Protein AF-0000000074205445 (afdb_homodimer)

Secondary structure (DSSP, 8-state):
---TTSHHHHHHHHHHHHHHHHHHHHHHHHHHHHHHHHHHHHT----SHHHHHHHHHIIIIIHHHHHHHHHHHHHHHHHHHHHHHHHHHHHHH-/---TTSSHHHHHHHHHHHHHHHHHHHHHHHHHHHHHHHHHHHT----SHHHHHHHHHIIIIIHHHHHHHHHHHHHHHHHHHHHHHHHHHHHHH-

Foldseek 3Di:
DPPPPQCVLLVVLVVLLVLLVVLLVVLVVLLVVLVVVVVVLVVDDDDDDVNVVVVCCSVPPVSVVSNVSSVVSNVVSVVSNVVSVVSVVVSVVD/DPPPPQCVLLVVLVVLLVLLVVLLVVLVVLLVVLVVVVVVLVVDDDDDDVNVVVVCCSVPPVSVVSNVSSVVSNVVSVVSNVVSVVSVVVSVVD

InterPro domains:
  IPR036689 ESAT-6-like superfamily [SSF140453] (8-85)

pLDDT: mean 88.55, std 18.93, range [30.11, 98.94]

Solvent-accessible surface area (backbone atoms only — not comparable to full-atom values): 9703 Å² total; per-residue (Å²): 134,75,84,75,72,70,70,58,61,53,56,30,31,54,37,26,38,49,41,12,50,48,30,38,52,42,17,50,50,41,46,47,44,46,52,52,51,55,52,44,54,74,73,32,72,62,74,59,72,67,38,52,51,47,50,48,46,37,74,73,41,52,48,56,51,42,46,51,51,20,51,50,30,36,51,48,13,52,52,35,36,53,52,26,54,53,51,54,53,59,57,68,69,103,129,79,81,77,73,70,68,60,60,54,56,31,31,54,36,27,36,50,42,13,51,48,29,38,54,43,17,51,51,42,47,47,44,43,52,53,51,54,53,44,53,73,73,30,72,64,74,58,71,68,39,53,51,47,51,47,46,36,74,71,41,51,48,55,51,41,47,51,51,21,51,50,30,35,52,48,14,51,51,36,36,52,52,26,54,54,51,53,54,59,56,68,69,104

Radius of gyration: 22.81 Å; Cα contacts (8 Å, |Δi|>4): 167; chains: 2; bounding box: 30×91×47 Å

Nearest PDB structures (foldseek):
  6jx6-assembly1_A  TM=5.520E-01  e=6.122E+00  Homo sapiens
  6jx6-assembly1_A  TM=5.522E-01  e=6.122E+00  Homo sapiens

Structure (mmCIF, N/CA/C/O backbone):
data_AF-0000000074205445-model_v1
#
loop_
_entity.id
_entity.type
_entity.pdbx_description
1 polymer 'Uncharacterized protein YukE'
#
loop_
_atom_site.group_PDB
_atom_site.id
_atom_site.type_symbol
_atom_site.label_atom_id
_atom_site.label_alt_id
_atom_site.label_comp_id
_atom_site.label_asym_id
_atom_site.label_entity_id
_atom_site.label_seq_id
_atom_site.pdbx_PDB_ins_code
_atom_site.Cartn_x
_atom_site.Cartn_y
_atom_site.Cartn_z
_atom_site.occupancy
_atom_site.B_iso_or_equiv
_atom_site.auth_seq_id
_atom_site.auth_comp_id
_atom_site.auth_asym_id
_atom_site.auth_atom_id
_atom_site.pdbx_PDB_model_num
ATOM 1 N N . MET A 1 1 ? -17.328 43.75 9.484 1 30.11 1 MET A N 1
ATOM 2 C CA . MET A 1 1 ? -16.156 43.094 8.922 1 30.11 1 MET A CA 1
ATOM 3 C C . MET A 1 1 ? -15.539 42.125 9.945 1 30.11 1 MET A C 1
ATOM 5 O O . MET A 1 1 ? -14.859 42.562 10.875 1 30.11 1 MET A O 1
ATOM 9 N N . VAL A 1 2 ? -16.328 41.25 10.57 1 37.84 2 VAL A N 1
ATOM 10 C CA . VAL A 1 2 ? -16.219 40.344 11.703 1 37.84 2 VAL A CA 1
ATOM 11 C C . VAL A 1 2 ? -14.844 39.688 11.711 1 37.84 2 VAL A C 1
ATOM 13 O O . VAL A 1 2 ? -14.305 39.344 10.656 1 37.84 2 VAL A O 1
ATOM 16 N N . ALA A 1 3 ? -13.914 40 12.609 1 42.62 3 ALA A N 1
ATOM 17 C CA . ALA A 1 3 ? -12.5 39.656 12.766 1 42.62 3 ALA A CA 1
ATOM 18 C C . ALA A 1 3 ? -12.234 38.219 12.383 1 42.62 3 ALA A C 1
ATOM 20 O O . ALA A 1 3 ? -12.664 37.281 13.078 1 42.62 3 ALA A O 1
ATOM 21 N N . GLU A 1 4 ? -12.555 37.562 11.289 1 39.38 4 GLU A N 1
ATOM 22 C CA . GLU A 1 4 ? -12.602 36.281 10.609 1 39.38 4 GLU A CA 1
ATOM 23 C C . GLU A 1 4 ? -11.359 35.438 10.922 1 39.38 4 GLU A C 1
ATOM 25 O O . GLU A 1 4 ? -11.016 34.531 10.172 1 39.38 4 GLU A O 1
ATOM 30 N N . GLY A 1 5 ? -10.32 35.719 11.516 1 41.09 5 GLY A N 1
ATOM 31 C CA . GLY A 1 5 ? -9.008 35.375 12.055 1 41.09 5 GLY A CA 1
ATOM 32 C C . GLY A 1 5 ? -9.031 34.188 12.977 1 41.09 5 GLY A C 1
ATOM 33 O O . GLY A 1 5 ? -7.996 33.562 13.219 1 41.09 5 GLY A O 1
ATOM 34 N N . GLY A 1 6 ? -9.859 34.156 14.078 1 41.78 6 GLY A N 1
ATOM 35 C CA . GLY A 1 6 ? -10.031 33.188 15.148 1 41.78 6 GLY A CA 1
ATOM 36 C C . GLY A 1 6 ? -10.211 31.781 14.648 1 41.78 6 GLY A C 1
ATOM 37 O O . GLY A 1 6 ? -9.562 30.844 15.133 1 41.78 6 GLY A O 1
ATOM 38 N N . ASN A 1 7 ? -11.523 31.375 14.156 1 45.69 7 ASN A N 1
ATOM 39 C CA . ASN A 1 7 ? -12.18 30.125 13.758 1 45.69 7 ASN A CA 1
ATOM 40 C C . ASN A 1 7 ? -11.367 29.391 12.695 1 45.69 7 ASN A C 1
ATOM 42 O O . ASN A 1 7 ? -11.727 28.281 12.305 1 45.69 7 ASN A O 1
ATOM 46 N N . VAL A 1 8 ? -10.773 30.016 11.727 1 49.97 8 VAL A N 1
ATOM 47 C CA . VAL A 1 8 ? -10.062 29.5 10.562 1 49.97 8 VAL A CA 1
ATOM 48 C C . VAL A 1 8 ? -8.906 28.609 11.008 1 49.97 8 VAL A C 1
ATOM 50 O O . VAL A 1 8 ? -8.594 27.609 10.352 1 49.97 8 VAL A O 1
ATOM 53 N N . PHE A 1 9 ? -8.172 29.078 12.047 1 52 9 PHE A N 1
ATOM 54 C CA . PHE A 1 9 ? -7.023 28.312 12.523 1 52 9 PHE A CA 1
ATOM 55 C C . PHE A 1 9 ? -7.469 26.984 13.117 1 52 9 PHE A C 1
ATOM 57 O O . PHE A 1 9 ? -6.77 25.969 12.977 1 52 9 PHE A O 1
ATOM 64 N N . GLY A 1 10 ? -8.789 27.078 13.805 1 58.22 10 GLY A N 1
ATOM 65 C CA . GLY A 1 10 ? -9.297 25.875 14.414 1 58.22 10 GLY A CA 1
ATOM 66 C C . GLY A 1 10 ? -9.68 24.812 13.398 1 58.22 10 GLY A C 1
ATOM 67 O O . GLY A 1 10 ? -9.547 23.609 13.664 1 58.22 10 GLY A O 1
ATOM 68 N N . LEU A 1 11 ? -10.266 25.297 12.289 1 62.09 11 LEU A N 1
ATOM 69 C CA . LEU A 1 11 ? -10.734 24.344 11.281 1 62.09 11 LEU A CA 1
ATOM 70 C C . LEU A 1 11 ? -9.562 23.609 10.641 1 62.09 11 LEU A C 1
ATOM 72 O O . LEU A 1 11 ? -9.656 22.406 10.359 1 62.09 11 LEU A O 1
ATOM 76 N N . ASP A 1 12 ? -8.312 24.266 10.758 1 86.44 12 ASP A N 1
ATOM 77 C CA . ASP A 1 12 ? -7.16 23.609 10.156 1 86.44 12 ASP A CA 1
ATOM 78 C C . ASP A 1 12 ? -6.578 22.547 11.102 1 86.44 12 ASP A C 1
ATOM 80 O O . ASP A 1 12 ? -6.172 21.469 10.664 1 86.44 12 ASP A O 1
ATOM 84 N N . VAL A 1 13 ? -6.996 22.812 12.398 1 92.56 13 VAL A N 1
ATOM 85 C CA . VAL A 1 13 ? -6.453 21.859 13.359 1 92.56 13 VAL A CA 1
ATOM 86 C C . VAL A 1 13 ? -7.195 20.531 13.258 1 92.56 13 VAL A C 1
ATOM 88 O O . VAL A 1 13 ? -6.578 19.453 13.258 1 92.56 13 VAL A O 1
ATOM 91 N N . GLU A 1 14 ? -8.453 20.594 13.117 1 93.12 14 GLU A N 1
ATOM 92 C CA . GLU A 1 14 ? -9.25 19.375 13 1 93.12 14 GLU A CA 1
ATOM 93 C C . GLU A 1 14 ? -8.953 18.641 11.695 1 93.12 14 GLU A C 1
ATOM 95 O O . GLU A 1 14 ? -8.93 17.406 11.664 1 93.12 14 GLU A O 1
ATOM 100 N N . ALA A 1 15 ? -8.766 19.359 10.664 1 95.94 15 ALA A N 1
ATOM 101 C CA . ALA A 1 15 ? -8.43 18.734 9.383 1 95.94 15 ALA A CA 1
ATOM 102 C C . ALA A 1 15 ? -7.074 18.047 9.445 1 95.94 15 ALA A C 1
ATOM 104 O O . ALA A 1 15 ? -6.891 16.984 8.852 1 95.94 15 ALA A O 1
ATOM 105 N N . VAL A 1 16 ? -6.117 18.656 10.148 1 97.56 16 VAL A N 1
ATOM 106 C CA . VAL A 1 16 ? -4.793 18.062 10.312 1 97.56 16 VAL A CA 1
ATOM 107 C C . VAL A 1 16 ? -4.902 16.781 11.141 1 97.56 16 VAL A C 1
ATOM 109 O O . VAL A 1 16 ? -4.254 15.781 10.836 1 97.56 16 VAL A O 1
ATOM 112 N N . ARG A 1 17 ? -5.742 16.781 12.148 1 97.5 17 ARG A N 1
ATOM 113 C CA . ARG A 1 17 ? -5.953 15.57 12.938 1 97.5 17 ARG A CA 1
ATOM 114 C C . ARG A 1 17 ? -6.582 14.461 12.094 1 97.5 17 ARG A C 1
ATOM 116 O O . ARG A 1 17 ? -6.219 13.297 12.234 1 97.5 17 ARG A O 1
ATOM 123 N N . SER A 1 18 ? -7.488 14.898 11.258 1 97.81 18 SER A N 1
ATOM 124 C CA . SER A 1 18 ? -8.109 13.922 10.367 1 97.81 18 SER A CA 1
ATOM 125 C C . SER A 1 18 ? -7.086 13.328 9.406 1 97.81 18 SER A C 1
ATOM 127 O O . SER A 1 18 ? -7.102 12.125 9.133 1 97.81 18 SER A O 1
ATOM 129 N N . LEU A 1 19 ? -6.23 14.148 8.891 1 98.5 19 LEU A N 1
ATOM 130 C CA . LEU A 1 19 ? -5.152 13.656 8.039 1 98.5 19 LEU A CA 1
ATOM 131 C C . LEU A 1 19 ? -4.25 12.695 8.805 1 98.5 19 LEU A C 1
ATOM 133 O O . LEU A 1 19 ? -3.896 11.633 8.297 1 98.5 19 LEU A O 1
ATOM 137 N N . ALA A 1 20 ? -3.863 13.023 10.031 1 98.81 20 ALA A N 1
ATOM 138 C CA . ALA A 1 20 ? -3.031 12.164 10.867 1 98.81 20 ALA A CA 1
ATOM 139 C C . ALA A 1 20 ? -3.648 10.773 11.008 1 98.81 20 ALA A C 1
ATOM 141 O O . ALA A 1 20 ? -2.969 9.766 10.82 1 98.81 20 ALA A O 1
ATOM 142 N N . ASN A 1 21 ? -4.961 10.82 11.312 1 98.81 21 ASN A N 1
ATOM 143 C CA . ASN A 1 21 ? -5.66 9.547 11.469 1 98.81 21 ASN A CA 1
ATOM 144 C C . ASN A 1 21 ? -5.707 8.766 10.156 1 98.81 21 ASN A C 1
ATOM 146 O O . ASN A 1 21 ? -5.551 7.543 10.156 1 98.81 21 ASN A O 1
ATOM 150 N N . THR A 1 22 ? -5.957 9.461 9.125 1 98.88 22 THR A N 1
ATOM 151 C CA . THR A 1 22 ? -5.973 8.836 7.812 1 98.88 22 THR A CA 1
ATOM 152 C C . THR A 1 22 ? -4.625 8.188 7.512 1 98.88 22 THR A C 1
ATOM 154 O O . THR A 1 22 ? -4.566 7.043 7.055 1 98.88 22 THR A O 1
ATOM 157 N N . LEU A 1 23 ? -3.521 8.859 7.75 1 98.94 23 LEU A N 1
ATOM 158 C CA . LEU A 1 23 ? -2.189 8.328 7.477 1 98.94 23 LEU A CA 1
ATOM 159 C C . LEU A 1 23 ? -1.938 7.055 8.273 1 98.94 23 LEU A C 1
ATOM 161 O O . LEU A 1 23 ? -1.434 6.066 7.734 1 98.94 23 LEU A O 1
ATOM 165 N N . ARG A 1 24 ? -2.303 7.043 9.531 1 98.88 24 ARG A N 1
ATOM 166 C CA . ARG A 1 24 ? -2.076 5.875 10.375 1 98.88 24 ARG A CA 1
ATOM 167 C C . ARG A 1 24 ? -2.941 4.699 9.922 1 98.88 24 ARG A C 1
ATOM 169 O O . ARG A 1 24 ? -2.482 3.559 9.891 1 98.88 24 ARG A O 1
ATOM 176 N N . THR A 1 25 ? -4.227 5.047 9.586 1 98.88 25 THR A N 1
ATOM 177 C CA . THR A 1 25 ? -5.129 4.008 9.102 1 98.88 25 THR A CA 1
ATOM 178 C C . THR A 1 25 ? -4.613 3.406 7.801 1 98.88 25 THR A C 1
ATOM 180 O O . THR A 1 25 ? -4.621 2.186 7.625 1 98.88 25 THR A O 1
ATOM 183 N N . GLN A 1 26 ? -4.164 4.246 6.871 1 98.94 26 GLN A N 1
ATOM 184 C CA . GLN A 1 26 ? -3.674 3.748 5.59 1 98.94 26 GLN A CA 1
ATOM 185 C C . GLN A 1 26 ? -2.354 3 5.754 1 98.94 26 GLN A C 1
ATOM 187 O O . GLN A 1 26 ? -2.086 2.035 5.035 1 98.94 26 GLN A O 1
ATOM 192 N N . ALA A 1 27 ? -1.463 3.379 6.766 1 98.94 27 ALA A N 1
ATOM 193 C CA . ALA A 1 27 ? -0.267 2.607 7.09 1 98.94 27 ALA A CA 1
ATOM 194 C C . ALA A 1 27 ? -0.626 1.168 7.449 1 98.94 27 ALA A C 1
ATOM 196 O O . ALA A 1 27 ? 0.016 0.226 6.98 1 98.94 27 ALA A O 1
ATOM 197 N N . GLU A 1 28 ? -1.69 1.042 8.281 1 98.88 28 GLU A N 1
ATOM 198 C CA . GLU A 1 28 ? -2.156 -0.293 8.641 1 98.88 28 GLU A CA 1
ATOM 199 C C . GLU A 1 28 ? -2.666 -1.051 7.422 1 98.88 28 GLU A C 1
ATOM 201 O O . GLU A 1 28 ? -2.453 -2.26 7.301 1 98.88 28 GLU A O 1
ATOM 206 N N . GLY A 1 29 ? -3.357 -0.32 6.574 1 98.88 29 GLY A N 1
ATOM 207 C CA . GLY A 1 29 ? -3.816 -0.925 5.336 1 98.88 29 GLY A CA 1
ATOM 208 C C . GLY A 1 29 ? -2.686 -1.469 4.48 1 98.88 29 GLY A C 1
ATOM 209 O O . GLY A 1 29 ? -2.777 -2.58 3.955 1 98.88 29 GLY A O 1
ATOM 210 N N . VAL A 1 30 ? -1.609 -0.733 4.383 1 98.94 30 VAL A N 1
ATOM 211 C CA . VAL A 1 30 ? -0.454 -1.152 3.596 1 98.94 30 VAL A CA 1
ATOM 212 C C . VAL A 1 30 ? 0.182 -2.387 4.227 1 98.94 30 VAL A C 1
ATOM 214 O O . VAL A 1 30 ? 0.548 -3.334 3.525 1 98.94 30 VAL A O 1
ATOM 217 N N . ARG A 1 31 ? 0.331 -2.406 5.547 1 98.88 31 ARG A N 1
ATOM 218 C CA . ARG A 1 31 ? 0.907 -3.562 6.223 1 98.88 31 ARG A CA 1
ATOM 219 C C . ARG A 1 31 ? 0.033 -4.797 6.035 1 98.88 31 ARG A C 1
ATOM 221 O O . ARG A 1 31 ? 0.543 -5.914 5.938 1 98.88 31 ARG A O 1
ATOM 228 N N . GLN A 1 32 ? -1.263 -4.57 6.027 1 98.81 32 GLN A N 1
ATOM 229 C CA . GLN A 1 32 ? -2.176 -5.684 5.801 1 98.81 32 GLN A CA 1
ATOM 230 C C . GLN A 1 32 ? -2 -6.266 4.402 1 98.81 32 GLN A C 1
ATOM 232 O O . GLN A 1 32 ? -2.143 -7.473 4.203 1 98.81 32 GLN A O 1
ATOM 237 N N . VAL A 1 33 ? -1.728 -5.418 3.4 1 98.94 33 VAL A N 1
ATOM 238 C CA . VAL A 1 33 ? -1.428 -5.895 2.055 1 98.94 33 VAL A CA 1
ATOM 239 C C . VAL A 1 33 ? -0.272 -6.891 2.105 1 98.94 33 VAL A C 1
ATOM 241 O O . VAL A 1 33 ? -0.375 -7.996 1.569 1 98.94 33 VAL A O 1
ATOM 244 N N . VAL A 1 34 ? 0.825 -6.527 2.748 1 98.94 34 VAL A N 1
ATOM 245 C CA . VAL A 1 34 ? 2.021 -7.359 2.832 1 98.94 34 VAL A CA 1
ATOM 246 C C . VAL A 1 34 ? 1.685 -8.688 3.506 1 98.94 34 VAL A C 1
ATOM 248 O O . VAL A 1 34 ? 2.037 -9.75 2.998 1 98.94 34 VAL A O 1
ATOM 251 N N . THR A 1 35 ? 0.993 -8.555 4.641 1 98.81 35 THR A N 1
ATOM 252 C CA . THR A 1 35 ? 0.677 -9.75 5.414 1 98.81 35 THR A CA 1
ATOM 253 C C . THR A 1 35 ? -0.219 -10.695 4.613 1 98.81 35 THR A C 1
ATOM 255 O O . THR A 1 35 ? -0 -11.906 4.598 1 98.81 35 THR A O 1
ATOM 258 N N . THR A 1 36 ? -1.234 -10.164 3.973 1 98.88 36 THR A N 1
ATOM 259 C CA . THR A 1 36 ? -2.207 -10.953 3.225 1 98.88 36 THR A CA 1
ATOM 260 C C . THR A 1 36 ? -1.538 -11.664 2.055 1 98.88 36 THR A C 1
ATOM 262 O O . THR A 1 36 ? -1.727 -12.875 1.869 1 98.88 36 THR A O 1
ATOM 265 N N . ILE A 1 37 ? -0.72 -10.961 1.28 1 98.88 37 ILE A N 1
ATOM 266 C CA . ILE A 1 37 ? -0.079 -11.547 0.109 1 98.88 37 ILE A CA 1
ATOM 267 C C . ILE A 1 37 ? 0.945 -12.594 0.552 1 98.88 37 ILE A C 1
ATOM 269 O O . ILE A 1 37 ? 0.971 -13.703 0.026 1 98.88 37 ILE A O 1
ATOM 273 N N . THR A 1 38 ? 1.773 -12.211 1.547 1 98.75 38 THR A N 1
ATOM 274 C CA . THR A 1 38 ? 2.785 -13.141 2.033 1 98.75 38 THR A CA 1
ATOM 275 C C . THR A 1 38 ? 2.139 -14.43 2.523 1 98.75 38 THR A C 1
ATOM 277 O O . THR A 1 38 ? 2.617 -15.523 2.219 1 98.75 38 THR A O 1
ATOM 280 N N . SER A 1 39 ? 1.072 -14.344 3.244 1 98.56 39 SER A N 1
ATOM 281 C CA . SER A 1 39 ? 0.369 -15.508 3.764 1 98.56 39 SER A CA 1
ATOM 282 C C . SER A 1 39 ? -0.19 -16.359 2.631 1 98.56 39 SER A C 1
ATOM 284 O O . SER A 1 39 ? -0.062 -17.594 2.65 1 98.56 39 SER A O 1
ATOM 286 N N . GLN A 1 40 ? -0.828 -15.727 1.694 1 98.06 40 GLN A N 1
ATOM 287 C CA . GLN A 1 40 ? -1.403 -16.469 0.576 1 98.06 40 GLN A CA 1
ATOM 288 C C . GLN A 1 40 ? -0.318 -17.156 -0.24 1 98.06 40 GLN A C 1
ATOM 290 O O . GLN A 1 40 ? -0.519 -18.281 -0.728 1 98.06 40 GLN A O 1
ATOM 295 N N . MET A 1 41 ? 0.796 -16.453 -0.477 1 97.62 41 MET A N 1
ATOM 296 C CA . MET A 1 41 ? 1.909 -17.062 -1.2 1 97.62 41 MET A CA 1
ATOM 297 C C . MET A 1 41 ? 2.4 -18.312 -0.483 1 97.62 41 MET A C 1
ATOM 299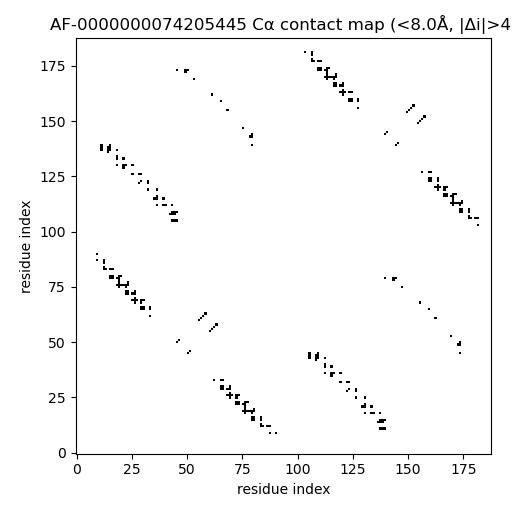 O O . MET A 1 41 ? 2.723 -19.328 -1.125 1 97.62 41 MET A O 1
ATOM 303 N N . SER A 1 42 ? 2.449 -18.312 0.836 1 96.19 42 SER A N 1
ATOM 304 C CA . SER A 1 42 ? 2.949 -19.422 1.636 1 96.19 42 SER A CA 1
ATOM 305 C C . SER A 1 42 ? 2.008 -20.625 1.564 1 96.19 42 SER A C 1
ATOM 307 O O . SER A 1 42 ? 2.43 -21.766 1.766 1 96.19 42 SER A O 1
ATOM 309 N N . GLN A 1 43 ? 0.762 -20.422 1.194 1 95.12 43 GLN A N 1
ATOM 310 C CA . GLN A 1 43 ? -0.249 -21.469 1.165 1 95.12 43 GLN A CA 1
ATOM 311 C C . GLN A 1 43 ? -0.477 -21.984 -0.257 1 95.12 43 GLN A C 1
ATOM 313 O O . GLN A 1 43 ? -1.274 -22.891 -0.477 1 95.12 43 GLN A O 1
ATOM 318 N N . THR A 1 44 ? 0.21 -21.328 -1.129 1 96.38 44 THR A N 1
ATOM 319 C CA . THR A 1 44 ? -0.024 -21.656 -2.533 1 96.38 44 THR A CA 1
ATOM 320 C C . THR A 1 44 ? 1.209 -22.297 -3.152 1 96.38 44 THR A C 1
ATOM 322 O O . THR A 1 44 ? 2.326 -21.812 -2.994 1 96.38 44 THR A O 1
ATOM 325 N N . GLN A 1 45 ? 0.969 -23.406 -3.85 1 93.69 45 GLN A N 1
ATOM 326 C CA . GLN A 1 45 ? 2.041 -24.016 -4.621 1 93.69 45 GLN A CA 1
ATOM 327 C C . GLN A 1 45 ? 1.966 -23.625 -6.09 1 93.69 45 GLN A C 1
ATOM 329 O O . GLN A 1 45 ? 1.604 -24.438 -6.941 1 93.69 45 GLN A O 1
ATOM 334 N N . TRP A 1 46 ? 2.322 -22.406 -6.434 1 95.25 46 TRP A N 1
ATOM 335 C CA . TRP A 1 46 ? 2.475 -21.906 -7.797 1 95.25 46 TRP A CA 1
ATOM 336 C C . TRP A 1 46 ? 3.881 -22.172 -8.32 1 95.25 46 TRP A C 1
ATOM 338 O O . TRP A 1 46 ? 4.867 -21.766 -7.707 1 95.25 46 TRP A O 1
ATOM 348 N N . ASN A 1 47 ? 3.891 -22.891 -9.375 1 91.19 47 ASN A N 1
ATOM 349 C CA . ASN A 1 47 ? 5.176 -23.297 -9.93 1 91.19 47 ASN A CA 1
ATOM 350 C C . ASN A 1 47 ? 5.426 -22.688 -11.297 1 91.19 47 ASN A C 1
ATOM 352 O O . ASN A 1 47 ? 4.488 -22.266 -11.977 1 91.19 47 ASN A O 1
ATOM 356 N N . GLY A 1 48 ? 6.715 -22.672 -11.68 1 94.12 48 GLY A N 1
ATOM 357 C CA . GLY A 1 48 ? 7.105 -22.141 -12.977 1 94.12 48 GLY A CA 1
ATOM 358 C C . GLY A 1 48 ? 7.891 -20.844 -12.883 1 94.12 48 GLY A C 1
ATOM 359 O O . GLY A 1 48 ? 8.055 -20.297 -11.797 1 94.12 48 GLY A O 1
ATOM 360 N N . GLN A 1 49 ? 8.328 -20.391 -14 1 97.19 49 GLN A N 1
ATOM 361 C CA . GLN A 1 49 ? 9.219 -19.25 -14.078 1 97.19 49 GLN A CA 1
ATOM 362 C C . GLN A 1 49 ? 8.523 -17.969 -13.586 1 97.19 49 GLN A C 1
ATOM 364 O O . GLN A 1 49 ? 9.133 -17.156 -12.906 1 97.19 49 GLN A O 1
ATOM 369 N N . ASP A 1 50 ? 7.258 -17.828 -13.898 1 97.56 50 ASP A N 1
ATOM 370 C CA . ASP A 1 50 ? 6.504 -16.656 -13.469 1 97.56 50 ASP A CA 1
ATOM 371 C C . ASP A 1 50 ? 6.371 -16.625 -11.945 1 97.56 50 ASP A C 1
ATOM 373 O O . ASP A 1 50 ? 6.488 -15.562 -11.328 1 97.56 50 ASP A O 1
ATOM 377 N N . ALA A 1 51 ? 6.152 -17.75 -11.414 1 96.94 51 ALA A N 1
ATOM 378 C CA . ALA A 1 51 ? 6.012 -17.875 -9.961 1 96.94 51 ALA A CA 1
ATOM 379 C C . ALA A 1 51 ? 7.305 -17.484 -9.25 1 96.94 51 ALA A C 1
ATOM 381 O O . ALA A 1 51 ? 7.277 -16.734 -8.273 1 96.94 51 ALA A O 1
ATOM 382 N N . VAL A 1 52 ? 8.367 -18 -9.742 1 97.62 52 VAL A N 1
ATOM 383 C CA . VAL A 1 52 ? 9.68 -17.734 -9.156 1 97.62 52 VAL A CA 1
ATOM 384 C C . VAL A 1 52 ? 10 -16.25 -9.25 1 97.62 52 VAL A C 1
ATOM 386 O O . VAL A 1 52 ? 10.453 -15.641 -8.273 1 97.62 52 VAL A O 1
ATOM 389 N N . GLN A 1 53 ? 9.688 -15.664 -10.398 1 98.19 53 GLN A N 1
ATOM 390 C CA . GLN A 1 53 ? 9.945 -14.242 -10.594 1 98.19 53 GLN A CA 1
ATOM 391 C C . GLN A 1 53 ? 9.109 -13.391 -9.641 1 98.19 53 GLN A C 1
ATOM 393 O O . GLN A 1 53 ? 9.617 -12.438 -9.047 1 98.19 53 GLN A O 1
ATOM 398 N N . PHE A 1 54 ? 7.875 -13.859 -9.531 1 98.44 54 PHE A N 1
ATOM 399 C CA . PHE A 1 54 ? 7.012 -13.117 -8.609 1 98.44 54 PHE A CA 1
ATOM 400 C C . PHE A 1 54 ? 7.543 -13.203 -7.184 1 98.44 54 PHE A C 1
ATOM 402 O O . PHE A 1 54 ? 7.652 -12.188 -6.496 1 98.44 54 PHE A O 1
ATOM 409 N N . GLN A 1 55 ? 7.812 -14.352 -6.773 1 98.19 55 GLN A N 1
ATOM 410 C CA . GLN A 1 55 ? 8.281 -14.562 -5.41 1 98.19 55 GLN A CA 1
ATOM 411 C C . GLN A 1 55 ? 9.547 -13.75 -5.137 1 98.19 55 GLN A C 1
ATOM 413 O O . GLN A 1 55 ? 9.68 -13.125 -4.082 1 98.19 55 GLN A O 1
ATOM 418 N N . GLU A 1 56 ? 10.438 -13.734 -6.023 1 98 56 GLU A N 1
ATOM 419 C CA . GLU A 1 56 ? 11.688 -13 -5.867 1 98 56 GLU A CA 1
ATOM 420 C C . GLU A 1 56 ? 11.438 -11.492 -5.781 1 98 56 GLU A C 1
ATOM 422 O O . GLU A 1 56 ? 12.008 -10.812 -4.93 1 98 56 GLU A O 1
ATOM 427 N N . GLU A 1 57 ? 10.617 -11.008 -6.66 1 98.44 57 GLU A N 1
ATOM 428 C CA . GLU A 1 57 ? 10.305 -9.578 -6.656 1 98.44 57 GLU A CA 1
ATOM 429 C C . GLU A 1 57 ? 9.578 -9.18 -5.375 1 98.44 57 GLU A 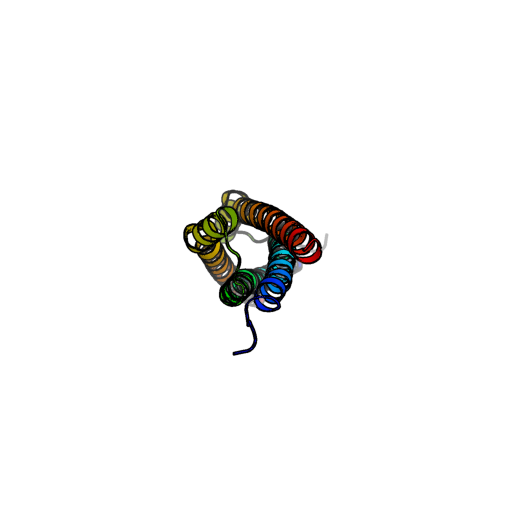C 1
ATOM 431 O O . GLU A 1 57 ? 9.852 -8.117 -4.805 1 98.44 57 GLU A O 1
ATOM 436 N N . TRP A 1 58 ? 8.695 -10.102 -5 1 98.75 58 TRP A N 1
ATOM 437 C CA . TRP A 1 58 ? 7.941 -9.82 -3.785 1 98.75 58 TRP A CA 1
ATOM 438 C C . TRP A 1 58 ? 8.859 -9.781 -2.568 1 98.75 58 TRP A C 1
ATOM 440 O O . TRP A 1 58 ? 8.898 -8.781 -1.846 1 98.75 58 TRP A O 1
ATOM 450 N N . ASP A 1 59 ? 9.633 -10.766 -2.346 1 97.12 59 ASP A N 1
ATOM 451 C CA . ASP A 1 59 ? 10.484 -10.922 -1.169 1 97.12 59 ASP A CA 1
ATOM 452 C C . ASP A 1 59 ? 11.656 -9.953 -1.207 1 97.12 59 ASP A C 1
ATOM 454 O O . ASP A 1 59 ? 12.094 -9.453 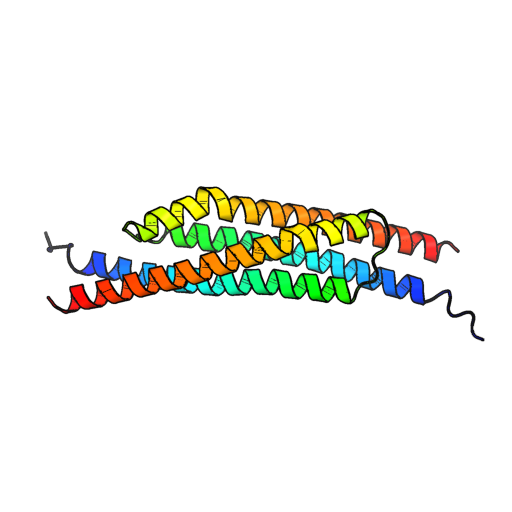-0.167 1 97.12 59 ASP A O 1
ATOM 458 N N . GLY A 1 60 ? 12.047 -9.688 -2.369 1 97.31 60 GLY A N 1
ATOM 459 C CA . GLY A 1 60 ? 13.273 -8.906 -2.494 1 97.31 60 GLY A CA 1
ATOM 460 C C . GLY A 1 60 ? 13.031 -7.414 -2.564 1 97.31 60 GLY A C 1
ATOM 461 O O . GLY A 1 60 ? 13.938 -6.617 -2.324 1 97.31 60 GLY A O 1
ATOM 462 N N . THR A 1 61 ? 11.773 -7.066 -2.928 1 98.19 61 THR A N 1
ATOM 463 C CA . THR A 1 61 ? 11.602 -5.648 -3.219 1 98.19 61 THR A CA 1
ATOM 464 C C . THR A 1 61 ? 10.266 -5.145 -2.68 1 98.19 61 THR A C 1
ATOM 466 O O . THR A 1 61 ? 10.234 -4.262 -1.82 1 98.19 61 THR A O 1
ATOM 469 N N . HIS A 1 62 ? 9.148 -5.727 -3.131 1 98.75 62 HIS A N 1
ATOM 470 C CA . HIS A 1 62 ? 7.852 -5.082 -2.959 1 98.75 62 HIS A CA 1
ATOM 471 C C . HIS A 1 62 ? 7.414 -5.109 -1.5 1 98.75 62 HIS A C 1
ATOM 473 O O . HIS A 1 62 ? 6.949 -4.102 -0.968 1 98.75 62 HIS A O 1
ATOM 479 N N . ALA A 1 63 ? 7.602 -6.25 -0.802 1 98.81 63 ALA A N 1
ATOM 480 C CA . ALA A 1 63 ? 7.195 -6.344 0.599 1 98.81 63 ALA A CA 1
ATOM 481 C C . ALA A 1 63 ? 7.953 -5.336 1.458 1 98.81 63 ALA A C 1
ATOM 483 O O . ALA A 1 63 ? 7.355 -4.648 2.291 1 98.81 63 ALA A O 1
ATOM 484 N N . ALA A 1 64 ? 9.234 -5.223 1.189 1 98.62 64 ALA A N 1
ATOM 485 C CA . ALA A 1 64 ? 10.055 -4.301 1.964 1 98.62 64 ALA A CA 1
ATOM 486 C C . ALA A 1 64 ? 9.672 -2.85 1.688 1 98.62 64 ALA A C 1
ATOM 488 O O . ALA A 1 64 ? 9.609 -2.031 2.607 1 98.62 64 ALA A O 1
ATOM 489 N N . LYS A 1 65 ? 9.445 -2.541 0.475 1 98.81 65 LYS A N 1
ATOM 490 C CA . LYS A 1 65 ? 9.094 -1.172 0.105 1 98.81 65 LYS A CA 1
ATOM 491 C C . LYS A 1 65 ? 7.742 -0.774 0.689 1 98.81 65 LYS A C 1
ATOM 493 O O . LYS A 1 65 ? 7.578 0.347 1.172 1 98.81 65 LYS A O 1
ATOM 498 N N . LEU A 1 66 ? 6.812 -1.665 0.667 1 98.94 66 LEU A N 1
ATOM 499 C CA . LEU A 1 66 ? 5.508 -1.412 1.272 1 98.94 66 LEU A CA 1
ATOM 500 C C . LEU A 1 66 ? 5.645 -1.172 2.773 1 98.94 66 LEU A C 1
ATOM 502 O O . LEU A 1 66 ? 5.043 -0.24 3.312 1 98.94 66 LEU A O 1
ATOM 506 N N . ASN A 1 67 ? 6.453 -1.943 3.412 1 98.94 67 ASN A N 1
ATOM 507 C CA . ASN A 1 67 ? 6.656 -1.763 4.844 1 98.94 67 ASN A CA 1
ATOM 508 C C . ASN A 1 67 ? 7.348 -0.438 5.152 1 98.94 67 ASN A C 1
ATOM 510 O O . ASN A 1 67 ? 7.043 0.212 6.152 1 98.94 67 ASN A O 1
ATOM 514 N N . GLU A 1 68 ? 8.25 -0.055 4.332 1 98.88 68 GLU A N 1
ATOM 515 C CA . GLU A 1 68 ? 8.93 1.231 4.48 1 98.88 68 GLU A CA 1
ATOM 516 C C . GLU A 1 68 ? 7.941 2.389 4.367 1 98.88 68 GLU A C 1
ATOM 518 O O . GLU A 1 68 ? 7.98 3.326 5.168 1 98.88 68 GLU A O 1
ATOM 523 N N . ILE A 1 69 ? 7.102 2.303 3.398 1 98.94 69 ILE A N 1
ATOM 524 C CA . ILE A 1 69 ? 6.121 3.363 3.195 1 98.94 69 ILE A CA 1
ATOM 525 C C . ILE A 1 69 ? 5.141 3.393 4.363 1 98.94 69 ILE A C 1
ATOM 527 O O . ILE A 1 69 ? 4.793 4.465 4.867 1 98.94 69 ILE A O 1
ATOM 531 N N 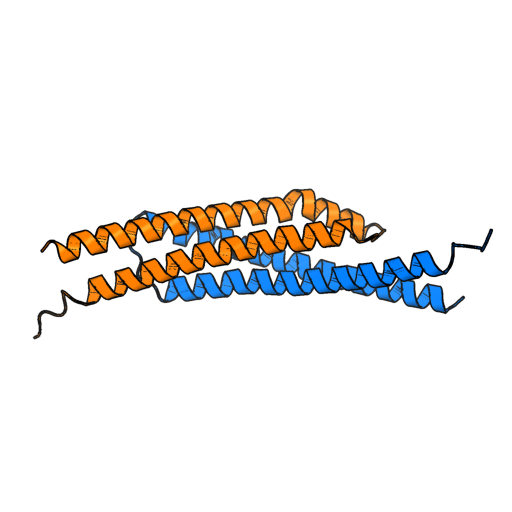. ALA A 1 70 ? 4.727 2.203 4.832 1 98.94 70 ALA A N 1
ATOM 532 C CA . ALA A 1 70 ? 3.838 2.139 5.988 1 98.94 70 ALA A CA 1
ATOM 533 C C . ALA A 1 70 ? 4.469 2.816 7.203 1 98.94 70 ALA A C 1
ATOM 535 O O . ALA A 1 70 ? 3.803 3.57 7.918 1 98.94 70 ALA A O 1
ATOM 536 N N . ALA A 1 71 ? 5.711 2.58 7.402 1 98.94 71 ALA A N 1
ATOM 537 C CA . ALA A 1 71 ? 6.418 3.178 8.531 1 98.94 71 ALA A CA 1
ATOM 538 C C . ALA A 1 71 ? 6.473 4.695 8.406 1 98.94 71 ALA A C 1
ATOM 540 O O . ALA A 1 71 ? 6.301 5.418 9.391 1 98.94 71 ALA A O 1
ATOM 541 N N . ALA A 1 72 ? 6.738 5.172 7.207 1 98.88 72 ALA A N 1
ATOM 542 C CA . ALA A 1 72 ? 6.777 6.613 6.965 1 98.88 72 ALA A CA 1
ATOM 543 C C . ALA A 1 72 ? 5.41 7.246 7.215 1 98.88 72 ALA A C 1
ATOM 545 O O . ALA A 1 72 ? 5.316 8.305 7.844 1 98.88 72 ALA A O 1
ATOM 546 N N . LEU A 1 73 ? 4.359 6.59 6.734 1 98.94 73 LEU A N 1
ATOM 547 C CA . LEU A 1 73 ? 3.008 7.102 6.941 1 98.94 73 LEU A CA 1
ATOM 548 C C . LEU A 1 73 ? 2.68 7.188 8.43 1 98.94 73 LEU A C 1
ATOM 550 O O . LEU A 1 73 ? 2.061 8.156 8.875 1 98.94 73 LEU A O 1
ATOM 554 N N . GLU A 1 74 ? 3.086 6.176 9.18 1 98.94 74 GLU A N 1
ATOM 555 C CA . GLU A 1 74 ? 2.857 6.188 10.625 1 98.94 74 GLU A CA 1
ATOM 556 C C . GLU A 1 74 ? 3.6 7.344 11.289 1 98.94 74 GLU A C 1
ATOM 558 O O . GLU A 1 74 ? 3.045 8.031 12.148 1 98.94 74 GLU A O 1
ATOM 563 N N . THR A 1 75 ? 4.793 7.523 10.875 1 98.88 75 THR A N 1
ATOM 564 C CA . THR A 1 75 ? 5.613 8.594 11.43 1 98.88 75 THR A CA 1
ATOM 565 C C . THR A 1 75 ? 4.996 9.961 11.141 1 98.88 75 THR A C 1
ATOM 567 O O . THR A 1 75 ? 4.867 10.797 12.031 1 98.88 75 THR A O 1
ATOM 570 N N . TYR A 1 76 ? 4.559 10.109 9.906 1 98.81 76 TYR A N 1
ATOM 571 C CA . TYR A 1 76 ? 3.961 11.391 9.547 1 98.81 76 TYR A CA 1
ATOM 572 C C . TYR A 1 76 ? 2.604 11.562 10.219 1 98.81 76 TYR A C 1
ATOM 574 O O . TYR A 1 76 ? 2.221 12.672 10.586 1 98.81 76 TYR A O 1
ATOM 582 N N . GLY A 1 77 ? 1.869 10.5 10.344 1 98.81 77 GLY A N 1
ATOM 583 C CA . GLY A 1 77 ? 0.634 10.578 11.109 1 98.81 77 GLY A CA 1
ATOM 584 C C . GLY A 1 77 ? 0.841 11.07 12.523 1 98.81 77 GLY A C 1
ATOM 585 O O . GLY A 1 77 ? 0.094 11.93 13.008 1 98.81 77 GLY A O 1
ATOM 586 N N . THR A 1 78 ? 1.859 10.57 13.141 1 98.75 78 THR A N 1
ATOM 587 C CA . THR A 1 78 ? 2.193 10.992 14.5 1 98.75 78 THR A CA 1
ATOM 588 C C . THR A 1 78 ? 2.629 12.453 14.523 1 98.75 78 THR A C 1
ATOM 590 O O . THR A 1 78 ? 2.205 13.219 15.391 1 98.75 78 THR A O 1
ATOM 593 N N . THR A 1 79 ? 3.465 12.82 13.57 1 98.56 79 THR A N 1
ATOM 594 C CA . THR A 1 79 ? 3.955 14.195 13.453 1 98.56 79 THR A CA 1
ATOM 595 C C . THR A 1 79 ? 2.797 15.164 13.266 1 98.56 79 THR A C 1
ATOM 597 O O . THR A 1 79 ? 2.729 16.203 13.938 1 98.56 79 THR A O 1
ATOM 600 N N . ALA A 1 80 ? 1.886 14.836 12.383 1 98.06 80 ALA A N 1
ATOM 601 C CA . ALA A 1 80 ? 0.729 15.688 12.109 1 98.06 80 ALA A CA 1
ATOM 602 C C . ALA A 1 80 ? -0.157 15.812 13.344 1 98.06 80 ALA A C 1
ATOM 604 O O . ALA A 1 80 ? -0.637 16.906 13.664 1 98.06 80 ALA A O 1
ATOM 605 N N . ASP A 1 81 ? -0.346 14.742 14.023 1 97.44 81 ASP A N 1
ATOM 606 C CA . ASP A 1 81 ? -1.155 14.742 15.234 1 97.44 81 ASP A CA 1
ATOM 607 C C . ASP A 1 81 ? -0.53 15.633 16.312 1 97.44 81 ASP A C 1
ATOM 609 O O . ASP A 1 81 ? -1.228 16.406 16.969 1 97.44 81 ASP A O 1
ATOM 613 N N . ASN A 1 82 ? 0.764 15.508 16.484 1 96.75 82 ASN A N 1
ATOM 614 C CA . ASN A 1 82 ? 1.493 16.344 17.438 1 96.75 82 ASN A CA 1
ATOM 615 C C . ASN A 1 82 ? 1.393 17.828 17.078 1 96.75 82 ASN A C 1
ATOM 617 O O . ASN A 1 82 ? 1.212 18.672 17.953 1 96.75 82 ASN A O 1
ATOM 621 N N . ASN A 1 83 ? 1.529 18.094 15.812 1 95.31 83 ASN A N 1
ATOM 622 C CA . ASN A 1 83 ? 1.4 19.469 15.344 1 95.31 83 ASN A CA 1
ATOM 623 C C . ASN A 1 83 ? 0.015 20.031 15.648 1 95.31 83 ASN A C 1
ATOM 625 O O . ASN A 1 83 ? -0.11 21.172 16.109 1 95.31 83 ASN A O 1
ATOM 629 N N . ALA A 1 84 ? -0.997 19.281 15.414 1 93.88 84 ALA A N 1
ATOM 630 C CA . ALA A 1 84 ? -2.369 19.703 15.672 1 93.88 84 ALA A CA 1
ATOM 631 C C . ALA A 1 84 ? -2.584 19.984 17.156 1 93.88 84 ALA A C 1
ATOM 633 O O . ALA A 1 84 ? -3.223 20.969 17.531 1 93.88 84 ALA A O 1
ATOM 634 N N . ASN A 1 85 ? -2.041 19.141 18 1 92.06 85 ASN A N 1
ATOM 635 C CA . ASN A 1 85 ? -2.18 19.297 19.453 1 92.06 85 ASN A CA 1
ATOM 636 C C . ASN A 1 85 ? -1.518 20.578 19.938 1 92.06 85 ASN A C 1
ATOM 638 O O . ASN A 1 85 ? -2.055 21.25 20.828 1 92.06 85 ASN A O 1
ATOM 642 N N . MET A 1 86 ? -0.419 20.859 19.406 1 89.81 86 MET A N 1
ATOM 643 C CA . MET A 1 86 ? 0.318 22.062 19.797 1 89.81 86 MET A CA 1
ATOM 644 C C . MET A 1 86 ? -0.43 23.312 19.391 1 89.81 86 MET A C 1
ATOM 646 O O . MET A 1 86 ? -0.477 24.297 20.156 1 89.81 86 MET A O 1
ATOM 650 N N . GLN A 1 87 ? -1.041 23.344 18.25 1 84.31 87 GLN A N 1
ATOM 651 C CA . GLN A 1 87 ? -1.778 24.516 17.75 1 84.31 87 GLN A CA 1
ATOM 652 C C . GLN A 1 87 ? -3.08 24.703 18.531 1 84.31 87 GLN A C 1
ATOM 654 O O . GLN A 1 87 ? -3.51 25.828 18.766 1 84.31 87 GLN A O 1
ATOM 659 N N . ASP A 1 88 ? -3.672 23.594 18.828 1 77.62 88 ASP A N 1
ATOM 660 C CA . ASP A 1 88 ? -4.902 23.688 19.609 1 77.62 88 ASP A CA 1
ATOM 661 C C . ASP A 1 88 ? -4.641 24.281 21 1 77.62 88 ASP A C 1
ATOM 663 O O . ASP A 1 88 ? -5.438 25.094 21.484 1 77.62 88 ASP A O 1
ATOM 667 N N . GLU A 1 89 ? -3.578 24 21.641 1 73.31 89 GLU A N 1
ATOM 668 C CA . GLU A 1 89 ? -3.229 24.531 22.969 1 73.31 89 GLU A CA 1
ATOM 669 C C . GLU A 1 89 ? -2.85 26 22.891 1 73.31 89 GLU A C 1
ATOM 671 O O . GLU A 1 89 ? -3.176 26.781 23.781 1 73.31 89 GLU A O 1
ATOM 676 N N . THR A 1 90 ? -2.123 26.375 21.906 1 68.69 90 THR A N 1
ATOM 677 C CA . THR A 1 90 ? -1.713 27.781 2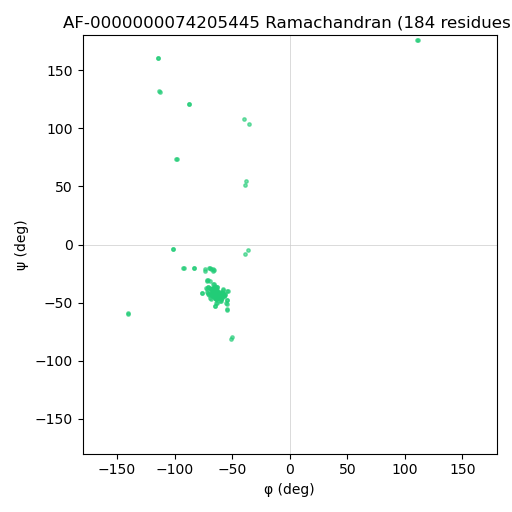1.766 1 68.69 90 THR A CA 1
ATOM 678 C C . THR A 1 90 ? -2.916 28.656 21.453 1 68.69 90 THR A C 1
ATOM 680 O O . THR A 1 90 ? -2.984 29.797 21.922 1 68.69 90 THR A O 1
ATOM 683 N N . SER A 1 91 ? -3.838 28.156 20.641 1 62.31 91 SER A N 1
ATOM 684 C CA . SER A 1 91 ? -5.016 28.969 20.359 1 62.31 91 SER A CA 1
ATOM 685 C C . SER A 1 91 ? -5.902 29.109 21.594 1 62.31 91 SER A C 1
ATOM 687 O O . SER A 1 91 ? -6.555 30.125 21.781 1 62.31 91 SER A O 1
ATOM 689 N N . SER A 1 92 ? -6.121 28.031 22.328 1 55.41 92 SER A N 1
ATOM 690 C CA . SER A 1 92 ? -6.992 28.109 23.5 1 55.41 92 SER A CA 1
ATOM 691 C C . SER A 1 92 ? -6.367 28.984 24.594 1 55.41 92 SER A C 1
ATOM 693 O O . SER A 1 92 ? -7.051 29.406 25.531 1 55.41 92 SER A O 1
ATOM 695 N N . ALA A 1 93 ? -5.043 29.172 24.609 1 51 93 ALA A N 1
ATOM 696 C CA . ALA A 1 93 ? -4.445 29.984 25.656 1 51 93 ALA A CA 1
ATOM 697 C C . ALA A 1 93 ? -4.738 31.469 25.438 1 51 93 ALA A C 1
ATOM 699 O O . ALA A 1 93 ? -4.625 32.281 26.375 1 51 93 ALA A O 1
ATOM 700 N N . TYR A 1 94 ? -5.062 31.984 24.312 1 42.09 94 TYR A N 1
ATOM 701 C CA . TYR A 1 94 ? -5.359 33.406 24.25 1 42.09 94 TYR A CA 1
ATOM 702 C C . TYR A 1 94 ? -6.852 33.656 24.438 1 42.09 94 TYR A C 1
ATOM 704 O O . TYR A 1 94 ? -7.684 32.844 24.047 1 42.09 94 TYR A O 1
ATOM 712 N N . MET B 1 1 ? -2.277 -48.938 -3.045 1 30.92 1 MET B N 1
ATOM 713 C CA . MET B 1 1 ? -1.529 -47.688 -3.076 1 30.92 1 MET B CA 1
ATOM 714 C C . MET B 1 1 ? -2.182 -46.688 -4.027 1 30.92 1 MET B C 1
ATOM 716 O O . MET B 1 1 ? -2.221 -46.906 -5.238 1 30.92 1 MET B O 1
ATOM 720 N N . VAL B 1 2 ? -3.418 -46.281 -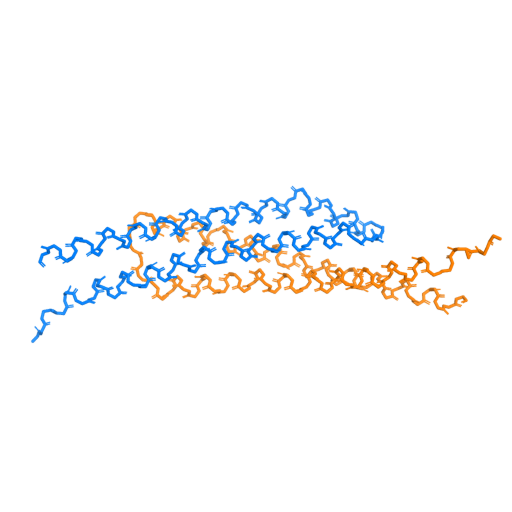3.814 1 38.25 2 VAL B N 1
ATOM 721 C CA . VAL B 1 2 ? -4.297 -45.438 -4.629 1 38.25 2 VAL B CA 1
ATOM 722 C C . VAL B 1 2 ? -3.48 -44.375 -5.336 1 38.25 2 VAL B C 1
ATOM 724 O O . VAL B 1 2 ? -2.574 -43.781 -4.742 1 38.25 2 VAL B O 1
ATOM 727 N N . ALA B 1 3 ? -3.178 -44.438 -6.625 1 43.66 3 ALA B N 1
ATOM 728 C CA . ALA B 1 3 ? -2.367 -43.656 -7.539 1 43.66 3 ALA B CA 1
ATOM 729 C C . ALA B 1 3 ? -2.486 -42.156 -7.227 1 43.66 3 ALA B C 1
ATOM 731 O O . ALA B 1 3 ? -3.543 -41.562 -7.434 1 43.66 3 ALA B O 1
ATOM 732 N N . GLU B 1 4 ? -2.285 -41.469 -6.121 1 39.78 4 GLU B N 1
ATOM 733 C CA . GLU B 1 4 ? -2.35 -40.188 -5.438 1 39.78 4 GLU B CA 1
ATOM 734 C C . GLU B 1 4 ? -1.999 -39.031 -6.379 1 39.78 4 GLU B C 1
ATOM 736 O O . GLU B 1 4 ? -1.577 -37.969 -5.938 1 39.78 4 GLU B O 1
ATOM 741 N N . GLY B 1 5 ? -1.613 -39.031 -7.527 1 41.19 5 GLY B N 1
ATOM 742 C CA . GLY B 1 5 ? -1.193 -38.375 -8.75 1 41.19 5 GLY B CA 1
ATOM 743 C C . GLY B 1 5 ? -2.205 -37.375 -9.258 1 41.19 5 GLY B C 1
ATOM 744 O O . GLY B 1 5 ? -1.864 -36.469 -10.039 1 41.19 5 GLY B O 1
ATOM 745 N N . GLY B 1 6 ? -3.506 -37.75 -9.516 1 41.84 6 GLY B N 1
ATOM 746 C CA . GLY B 1 6 ? -4.637 -37.031 -10.102 1 41.84 6 GLY B CA 1
ATOM 747 C C . GLY B 1 6 ? -4.906 -35.688 -9.461 1 41.84 6 GLY B C 1
ATOM 748 O O . GLY B 1 6 ? -5.074 -34.688 -10.156 1 41.84 6 GLY B O 1
ATOM 749 N N . ASN B 1 7 ? -5.668 -35.625 -8.211 1 45.41 7 ASN B N 1
ATOM 750 C CA . ASN B 1 7 ? -6.312 -34.656 -7.359 1 45.41 7 ASN B CA 1
ATOM 751 C C . ASN B 1 7 ? -5.344 -33.531 -6.953 1 45.41 7 ASN B C 1
ATOM 753 O O . ASN B 1 7 ? -5.734 -32.594 -6.277 1 45.41 7 ASN B O 1
ATOM 757 N N . VAL B 1 8 ? -4.113 -33.75 -6.648 1 49.97 8 VAL B N 1
ATOM 758 C CA . VAL B 1 8 ? -3.062 -32.875 -6.117 1 49.97 8 VAL B CA 1
ATOM 759 C C . VAL B 1 8 ? -2.84 -31.703 -7.062 1 49.97 8 VAL B C 1
ATOM 761 O O . VAL B 1 8 ? -2.523 -30.594 -6.617 1 49.97 8 VAL B O 1
ATOM 764 N N . PHE B 1 9 ? -2.836 -32 -8.391 1 52.34 9 PHE B N 1
ATOM 765 C CA . PHE B 1 9 ? -2.582 -30.953 -9.375 1 52.34 9 PHE B CA 1
ATOM 766 C C . PHE B 1 9 ? -3.717 -29.938 -9.383 1 52.34 9 PHE B C 1
ATOM 768 O O . PHE B 1 9 ? -3.482 -28.734 -9.578 1 52.34 9 PHE B O 1
ATOM 775 N N . GLY B 1 10 ? -5.035 -30.562 -9.109 1 58.34 10 GLY B N 1
ATOM 776 C CA . GLY B 1 10 ? -6.191 -29.672 -9.109 1 58.34 10 GLY B CA 1
ATOM 777 C C . GLY B 1 10 ? -6.203 -28.703 -7.941 1 58.34 10 GLY B C 1
ATOM 778 O O . GLY B 1 10 ? -6.691 -27.578 -8.07 1 58.34 10 GLY B O 1
ATOM 779 N N . LEU B 1 11 ? -5.754 -29.234 -6.793 1 62.25 11 LEU B N 1
ATOM 780 C CA . LEU B 1 11 ? -5.797 -28.406 -5.598 1 62.25 11 LEU B CA 1
ATOM 781 C C . LEU B 1 11 ? -4.844 -27.219 -5.723 1 62.25 11 LEU B C 1
ATOM 783 O O . LEU B 1 11 ? -5.16 -26.109 -5.285 1 62.25 11 LEU B O 1
ATOM 787 N N . ASP B 1 12 ? -3.797 -27.391 -6.664 1 86.31 12 ASP B N 1
ATOM 788 C CA . ASP B 1 12 ? -2.848 -26.297 -6.816 1 86.31 12 ASP B CA 1
ATOM 789 C C . ASP B 1 12 ? -3.389 -25.234 -7.77 1 86.31 12 ASP B C 1
ATOM 791 O O . ASP B 1 12 ? -3.207 -24.031 -7.543 1 86.31 12 ASP B O 1
ATOM 795 N N . VAL B 1 13 ? -4.371 -25.781 -8.555 1 92.69 13 VAL B N 1
ATOM 796 C CA . VAL B 1 13 ? -4.91 -24.828 -9.516 1 92.69 13 VAL B CA 1
ATOM 797 C C . VAL B 1 13 ? -5.848 -23.844 -8.812 1 92.69 13 VAL B C 1
ATOM 799 O O . VAL B 1 13 ? -5.793 -22.641 -9.055 1 92.69 13 VAL B O 1
ATOM 802 N N . GLU B 1 14 ? -6.637 -24.344 -7.945 1 93.25 14 GLU B N 1
ATOM 803 C CA . GLU B 1 14 ? -7.566 -23.484 -7.215 1 93.25 14 GLU B CA 1
ATOM 804 C C . GLU B 1 14 ? -6.82 -22.531 -6.277 1 93.25 14 GLU B C 1
ATOM 806 O O . GLU B 1 14 ? -7.219 -21.375 -6.109 1 93.25 14 GLU B O 1
ATOM 811 N N . ALA B 1 15 ? -5.801 -23 -5.684 1 95.94 15 ALA B N 1
ATOM 812 C CA . ALA B 1 15 ? -4.992 -22.156 -4.809 1 95.94 15 ALA B CA 1
ATOM 813 C C . ALA B 1 15 ? -4.316 -21.031 -5.598 1 95.94 15 ALA B C 1
ATOM 815 O O . ALA B 1 15 ? -4.203 -19.906 -5.117 1 95.94 15 ALA B O 1
ATOM 816 N N . VAL B 1 16 ? -3.859 -21.344 -6.812 1 97.62 16 VAL B N 1
ATOM 817 C CA . VAL B 1 16 ? -3.232 -20.344 -7.668 1 97.62 16 VAL B CA 1
ATOM 818 C C . VAL B 1 16 ? -4.27 -19.297 -8.094 1 97.62 16 VAL B C 1
ATOM 820 O O . VAL B 1 16 ? -3.98 -18.094 -8.117 1 97.62 16 VAL B O 1
ATOM 823 N N . ARG B 1 17 ? -5.48 -19.703 -8.352 1 97.56 17 ARG B N 1
ATOM 824 C CA . ARG B 1 17 ? -6.539 -18.766 -8.688 1 97.56 17 ARG B CA 1
ATOM 825 C C . ARG B 1 17 ? -6.863 -17.859 -7.508 1 97.56 17 ARG B C 1
ATOM 827 O O . ARG B 1 17 ? -7.105 -16.656 -7.684 1 97.56 17 ARG B O 1
ATOM 834 N N . SER B 1 18 ? -6.844 -18.484 -6.348 1 97.81 18 SER B N 1
ATOM 835 C CA . SER B 1 18 ? -7.078 -17.688 -5.148 1 97.81 18 SER B CA 1
ATOM 836 C C . SER B 1 18 ? -5.977 -16.656 -4.941 1 97.81 18 SER B C 1
ATOM 838 O O . SER B 1 18 ? -6.254 -15.508 -4.574 1 97.81 18 SER B O 1
ATOM 840 N N . LEU B 1 19 ? -4.766 -17.047 -5.176 1 98.5 19 LEU B N 1
ATOM 841 C CA . LEU B 1 19 ? -3.656 -16.109 -5.109 1 98.5 19 LEU B CA 1
ATOM 842 C C . LEU B 1 19 ? -3.83 -14.992 -6.137 1 98.5 19 LEU B C 1
ATOM 844 O O . LEU B 1 19 ? -3.645 -13.812 -5.82 1 98.5 19 LEU B O 1
ATOM 848 N N . ALA B 1 20 ? -4.188 -15.305 -7.371 1 98.81 20 ALA B N 1
ATOM 849 C CA . ALA B 1 20 ? -4.414 -14.32 -8.422 1 98.81 20 ALA B CA 1
ATOM 850 C C . ALA B 1 20 ? -5.426 -13.266 -7.98 1 98.81 20 ALA B C 1
ATOM 852 O O . ALA B 1 20 ? -5.188 -12.07 -8.125 1 98.81 20 ALA B O 1
ATOM 853 N N . ASN B 1 21 ? -6.531 -13.812 -7.418 1 98.81 21 ASN B N 1
ATOM 854 C CA . ASN B 1 21 ? -7.574 -12.898 -6.953 1 98.81 21 ASN B CA 1
ATOM 855 C C . ASN B 1 21 ? -7.082 -12.031 -5.801 1 98.81 21 ASN B C 1
ATOM 857 O O . ASN B 1 21 ? -7.402 -10.836 -5.738 1 98.81 21 ASN B O 1
ATOM 861 N N . THR B 1 22 ? -6.375 -12.641 -4.941 1 98.88 22 THR B N 1
ATOM 862 C CA . THR B 1 22 ? -5.805 -11.891 -3.822 1 98.88 22 THR B CA 1
ATOM 863 C C . THR B 1 22 ? -4.895 -10.781 -4.324 1 98.88 22 THR B C 1
ATOM 865 O O . THR B 1 22 ? -4.984 -9.641 -3.861 1 98.88 22 THR B O 1
ATOM 868 N N . LEU B 1 23 ? -4.031 -11.039 -5.27 1 98.94 23 LEU B N 1
ATOM 869 C CA . LEU B 1 23 ? -3.107 -10.047 -5.805 1 98.94 23 LEU B CA 1
ATOM 870 C C . LEU B 1 23 ? -3.869 -8.875 -6.422 1 98.94 23 LEU B C 1
ATOM 872 O O . LEU B 1 23 ? -3.533 -7.715 -6.18 1 98.94 23 LEU B O 1
ATOM 876 N N . ARG B 1 24 ? -4.902 -9.164 -7.172 1 98.88 24 ARG B N 1
ATOM 877 C CA . ARG B 1 24 ? -5.668 -8.102 -7.82 1 98.88 24 ARG B CA 1
ATOM 878 C C . ARG B 1 24 ? -6.426 -7.266 -6.793 1 98.88 24 ARG B C 1
ATOM 880 O O . ARG B 1 24 ? -6.488 -6.043 -6.906 1 98.88 24 ARG B O 1
ATOM 887 N N . THR B 1 25 ? -7.008 -7.996 -5.789 1 98.88 25 THR B N 1
ATOM 888 C CA . THR B 1 25 ? -7.719 -7.293 -4.727 1 98.88 25 THR B CA 1
ATOM 889 C C . THR B 1 25 ? -6.77 -6.391 -3.945 1 98.88 25 THR B C 1
ATOM 891 O O . THR B 1 25 ? -7.102 -5.242 -3.646 1 98.88 25 THR B O 1
ATOM 894 N N . GLN B 1 26 ? -5.582 -6.887 -3.611 1 98.94 26 GLN B N 1
ATOM 895 C CA . GLN B 1 26 ? -4.633 -6.09 -2.844 1 98.94 26 GLN B CA 1
ATOM 896 C C . GLN B 1 26 ? -4.062 -4.953 -3.684 1 98.94 26 GLN B C 1
ATOM 898 O O . GLN B 1 26 ? -3.775 -3.873 -3.16 1 98.94 26 GLN B O 1
ATOM 903 N N . ALA B 1 27 ? -3.922 -5.117 -5.051 1 98.94 27 ALA B N 1
ATOM 904 C CA . ALA B 1 27 ? -3.549 -4.016 -5.938 1 98.94 27 ALA B CA 1
ATOM 905 C C . ALA B 1 27 ? -4.535 -2.857 -5.82 1 98.94 27 ALA B C 1
ATOM 907 O O . ALA B 1 27 ? -4.129 -1.696 -5.727 1 98.94 27 ALA B O 1
ATOM 908 N N . GLU B 1 28 ? -5.84 -3.215 -5.801 1 98.88 28 GLU B N 1
ATOM 909 C CA . GLU B 1 28 ? -6.867 -2.191 -5.629 1 98.88 28 GLU B CA 1
ATOM 910 C C . GLU B 1 28 ? -6.75 -1.515 -4.266 1 98.88 28 GLU B C 1
ATOM 912 O O . GLU B 1 28 ? -6.961 -0.306 -4.148 1 98.88 28 GLU B O 1
ATOM 917 N N . GLY B 1 29 ? -6.457 -2.338 -3.273 1 98.88 29 GLY B N 1
ATOM 918 C CA . GLY B 1 29 ? -6.242 -1.784 -1.945 1 98.88 29 GLY B CA 1
ATOM 919 C C . GLY B 1 29 ? -5.117 -0.77 -1.898 1 98.88 29 GLY B C 1
ATOM 920 O O . GLY B 1 29 ? -5.258 0.293 -1.288 1 98.88 29 GLY B O 1
ATOM 921 N N . VAL B 1 30 ? -4.043 -1.038 -2.576 1 98.94 30 VAL B N 1
ATOM 922 C CA . VAL B 1 30 ? -2.891 -0.141 -2.617 1 98.94 30 VAL B CA 1
ATOM 923 C C . VAL B 1 30 ? -3.268 1.148 -3.344 1 98.94 30 VAL B C 1
ATOM 925 O O . VAL B 1 30 ? -2.916 2.244 -2.9 1 98.94 30 VAL B O 1
ATOM 928 N N . ARG B 1 31 ? -3.975 1.047 -4.465 1 98.94 31 ARG B N 1
ATOM 929 C CA . ARG B 1 31 ? -4.395 2.234 -5.203 1 98.94 31 ARG B CA 1
ATOM 930 C C . ARG B 1 31 ? -5.336 3.094 -4.367 1 98.94 31 ARG B C 1
ATOM 932 O O . ARG B 1 31 ? -5.309 4.324 -4.457 1 98.94 31 ARG B O 1
ATOM 939 N N . GLN B 1 32 ? -6.156 2.42 -3.602 1 98.81 32 GLN B N 1
ATOM 940 C CA . GLN B 1 32 ? -7.066 3.152 -2.725 1 98.81 32 GLN B CA 1
ATOM 941 C C . GLN B 1 32 ? -6.297 3.932 -1.662 1 98.81 32 GLN B C 1
ATOM 943 O O . GLN B 1 32 ? -6.707 5.023 -1.266 1 98.81 32 GLN B O 1
ATOM 948 N N . VAL B 1 33 ? -5.184 3.369 -1.162 1 98.94 33 VAL B N 1
ATOM 949 C CA . VAL B 1 33 ? -4.32 4.086 -0.231 1 98.94 33 VAL B CA 1
ATOM 950 C C . VAL B 1 33 ? -3.881 5.41 -0.848 1 98.94 33 VAL B C 1
ATOM 952 O O . VAL B 1 33 ? -4.02 6.469 -0.226 1 98.94 33 VAL B O 1
ATOM 955 N N . VAL B 1 34 ? -3.381 5.402 -2.061 1 98.94 34 VAL B N 1
ATOM 956 C CA . VAL B 1 34 ? -2.879 6.582 -2.754 1 98.94 34 VAL B CA 1
ATOM 957 C C . VAL B 1 34 ? -4 7.609 -2.906 1 98.94 34 VAL B C 1
ATOM 959 O O . VAL B 1 34 ? -3.818 8.789 -2.592 1 98.94 34 VAL B O 1
ATOM 962 N N . THR B 1 35 ? -5.141 7.098 -3.381 1 98.81 35 THR B N 1
ATOM 963 C CA . THR B 1 35 ? -6.262 7.992 -3.641 1 98.81 35 THR B CA 1
ATOM 964 C C . THR B 1 35 ? -6.738 8.648 -2.348 1 98.81 35 THR B C 1
ATOM 966 O O . THR B 1 35 ? -7.008 9.852 -2.318 1 98.81 35 THR B O 1
ATOM 969 N N . THR B 1 36 ? -6.871 7.871 -1.288 1 98.81 36 THR B N 1
ATOM 970 C CA . THR B 1 36 ? -7.383 8.352 -0.009 1 98.81 36 THR B CA 1
ATOM 971 C C . THR B 1 36 ? -6.449 9.398 0.585 1 98.81 36 THR B C 1
ATOM 973 O O . THR B 1 36 ? -6.898 10.469 1.003 1 98.81 36 THR B O 1
ATOM 976 N N . ILE B 1 37 ? -5.148 9.133 0.588 1 98.88 37 ILE B N 1
ATOM 977 C CA . ILE B 1 37 ? -4.188 10.055 1.188 1 98.88 37 ILE B CA 1
ATOM 978 C C . ILE B 1 37 ? -4.102 11.328 0.349 1 98.88 37 ILE B C 1
ATOM 980 O O . ILE B 1 37 ? -4.152 12.438 0.886 1 98.88 37 ILE B O 1
ATOM 984 N N . THR B 1 38 ? -3.994 11.148 -0.979 1 98.75 38 THR B N 1
ATOM 985 C CA . THR B 1 38 ? -3.904 12.312 -1.858 1 98.75 38 THR B CA 1
ATOM 986 C C . THR B 1 38 ? -5.121 13.219 -1.687 1 98.75 38 THR B C 1
ATOM 988 O O . THR B 1 38 ? -4.984 14.438 -1.601 1 98.75 38 THR B O 1
ATOM 991 N N . SER B 1 39 ? -6.281 12.656 -1.606 1 98.56 39 SER B N 1
ATOM 992 C CA . SER B 1 39 ? -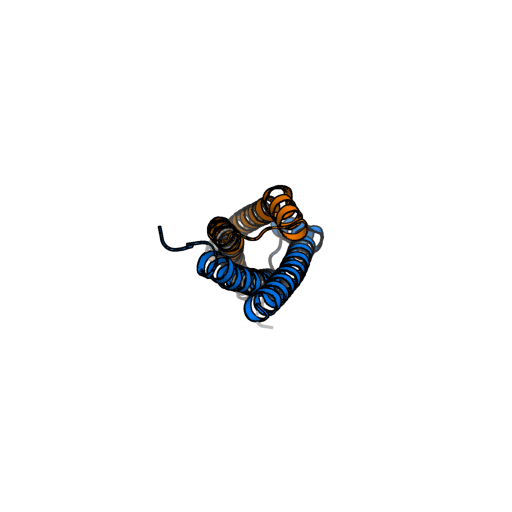7.512 13.422 -1.434 1 98.56 39 SER B CA 1
ATOM 993 C C . SER B 1 39 ? -7.523 14.164 -0.098 1 98.56 39 SER B C 1
ATOM 995 O O . SER B 1 39 ? -7.879 15.344 -0.036 1 98.56 39 SER B O 1
ATOM 997 N N . GLN B 1 40 ? -7.168 13.461 0.945 1 98 40 GLN B N 1
ATOM 998 C CA . GLN B 1 40 ? -7.156 14.078 2.266 1 98 40 GLN B CA 1
ATOM 999 C C . GLN B 1 40 ? -6.137 15.211 2.33 1 98 40 GLN B C 1
ATOM 1001 O O . GLN B 1 40 ? -6.375 16.234 2.979 1 98 40 GLN B O 1
ATOM 1006 N N . MET B 1 41 ? -4.961 14.977 1.74 1 97.62 41 MET B N 1
ATOM 1007 C CA . MET B 1 41 ? -3.947 16.031 1.702 1 97.62 41 MET B CA 1
ATOM 1008 C C . MET B 1 41 ? -4.48 17.281 1.004 1 97.62 41 MET B C 1
ATOM 1010 O O . MET B 1 41 ? -4.219 18.391 1.439 1 97.62 41 MET B O 1
ATOM 1014 N N . SER B 1 42 ? -5.254 17.125 -0.043 1 96.12 42 SER B N 1
ATOM 1015 C CA . SER B 1 42 ? -5.781 18.234 -0.831 1 96.12 42 SER B CA 1
ATOM 1016 C C . SER B 1 42 ? -6.832 19.016 -0.049 1 96.12 42 SER B C 1
ATOM 1018 O O . SER B 1 42 ? -7.059 20.188 -0.317 1 96.12 42 SER B O 1
ATOM 1020 N N . GLN B 1 43 ? -7.41 18.438 0.967 1 95.12 43 GLN B N 1
ATOM 1021 C CA . GLN B 1 43 ? -8.484 19.047 1.739 1 95.12 43 GLN B CA 1
ATOM 1022 C C . GLN B 1 43 ? -7.961 19.609 3.055 1 95.12 43 GLN B C 1
ATOM 1024 O O . GLN B 1 43 ? -8.719 20.203 3.83 1 95.12 43 GLN B O 1
ATOM 1029 N N . THR B 1 44 ? -6.711 19.359 3.24 1 96.25 44 THR B N 1
ATOM 1030 C CA . THR B 1 44 ? -6.129 19.75 4.523 1 96.25 44 THR B CA 1
ATOM 1031 C C . THR B 1 44 ? -5.113 20.875 4.336 1 96.25 44 THR B C 1
ATOM 1033 O O . THR B 1 44 ? -4.242 20.797 3.471 1 96.25 44 THR B O 1
ATOM 1036 N N . GLN B 1 45 ? -5.254 21.906 5.164 1 93.75 45 GLN B N 1
ATOM 1037 C CA . GLN B 1 45 ? -4.242 22.969 5.195 1 93.75 45 GLN B CA 1
ATOM 1038 C C . GLN B 1 45 ? -3.258 22.75 6.34 1 93.75 45 GLN B C 1
ATOM 1040 O O . GLN B 1 45 ? -3.283 23.469 7.332 1 93.75 45 GLN B O 1
ATOM 1045 N N . TRP B 1 46 ? -2.352 21.781 6.219 1 95.25 46 TRP B N 1
ATOM 1046 C CA . TRP B 1 46 ? -1.233 21.547 7.125 1 95.25 46 TRP B CA 1
ATOM 1047 C C . TRP B 1 46 ? -0.012 22.359 6.711 1 95.25 46 TRP B C 1
ATOM 1049 O O . TRP B 1 46 ? 0.46 22.25 5.578 1 95.25 46 TRP B O 1
ATOM 1059 N N . ASN B 1 47 ? 0.378 23.156 7.613 1 91.25 47 ASN B N 1
ATOM 1060 C CA . ASN B 1 47 ? 1.476 24.078 7.309 1 91.25 47 ASN B CA 1
ATOM 1061 C C . ASN B 1 47 ? 2.713 23.766 8.148 1 91.25 47 ASN B C 1
ATOM 1063 O O . ASN B 1 47 ? 2.609 23.141 9.203 1 91.25 47 ASN B O 1
ATOM 1067 N N . GLY B 1 48 ? 3.873 24.281 7.652 1 94.12 48 GLY B N 1
ATOM 1068 C CA . GLY B 1 48 ? 5.129 24.094 8.359 1 94.12 48 GLY B CA 1
ATOM 1069 C C . GLY B 1 48 ? 6.09 23.156 7.648 1 94.12 48 GLY B C 1
ATOM 1070 O O . GLY B 1 48 ? 5.738 22.562 6.633 1 94.12 48 GLY B O 1
ATOM 1071 N N . GLN B 1 49 ? 7.234 23.031 8.203 1 97.19 49 GLN B N 1
ATOM 1072 C CA . GLN B 1 49 ? 8.32 22.297 7.574 1 97.19 49 GLN B CA 1
ATOM 1073 C C . GLN B 1 49 ? 7.98 20.812 7.461 1 97.19 49 GLN B C 1
ATOM 1075 O O . GLN B 1 49 ? 8.289 20.172 6.449 1 97.19 49 GLN B O 1
ATOM 1080 N N . ASP B 1 50 ? 7.34 20.266 8.461 1 97.56 50 ASP B N 1
ATOM 1081 C CA . ASP B 1 50 ? 6.961 18.859 8.43 1 97.56 50 ASP B CA 1
ATOM 1082 C C . ASP B 1 50 ? 5.945 18.578 7.324 1 97.56 50 ASP B C 1
ATOM 1084 O O . ASP B 1 50 ? 6.031 17.562 6.637 1 97.56 50 ASP B O 1
ATOM 1088 N N . ALA B 1 51 ? 5.051 19.484 7.188 1 96.94 51 ALA B N 1
ATOM 1089 C CA . ALA B 1 51 ? 4.02 19.359 6.16 1 96.94 51 ALA B CA 1
ATOM 1090 C C . ALA B 1 51 ? 4.637 19.375 4.766 1 96.94 51 ALA B C 1
ATOM 1092 O O . ALA B 1 51 ? 4.289 18.547 3.92 1 96.94 51 ALA B O 1
ATOM 1093 N N . VAL B 1 52 ? 5.516 20.281 4.559 1 97.62 52 VAL B N 1
ATOM 1094 C CA . VAL B 1 52 ? 6.18 20.438 3.268 1 97.62 52 VAL B CA 1
ATOM 1095 C C . VAL B 1 52 ? 6.988 19.172 2.953 1 97.62 52 VAL B C 1
ATOM 1097 O O . VAL B 1 52 ? 6.934 18.656 1.837 1 97.62 52 VAL B O 1
ATOM 1100 N N . GLN B 1 53 ? 7.688 18.672 3.973 1 98.25 53 GLN B N 1
ATOM 1101 C CA . GLN B 1 53 ? 8.492 17.469 3.785 1 98.25 53 GLN B CA 1
ATOM 1102 C C . GLN B 1 53 ? 7.617 16.266 3.439 1 98.25 53 GLN B C 1
ATOM 1104 O O . GLN B 1 53 ? 7.949 15.492 2.545 1 98.25 53 GLN B O 1
ATOM 1109 N N . PHE B 1 54 ? 6.504 16.25 4.168 1 98.38 54 PHE B N 1
ATOM 1110 C CA . PHE B 1 54 ? 5.594 15.141 3.883 1 98.38 54 PHE B CA 1
ATOM 1111 C C . PHE B 1 54 ? 5.066 15.227 2.455 1 98.38 54 PHE B C 1
ATOM 1113 O O . PHE B 1 54 ? 5.086 14.234 1.72 1 98.38 54 PHE B O 1
ATOM 1120 N N . GLN B 1 55 ? 4.594 16.344 2.115 1 98.25 55 GLN B N 1
ATOM 1121 C CA . GLN B 1 55 ? 4.016 16.516 0.788 1 98.25 55 GLN B CA 1
ATOM 1122 C C . GLN B 1 55 ? 5.027 16.188 -0.303 1 98.25 55 GLN B C 1
ATOM 1124 O O . GLN B 1 55 ? 4.695 15.516 -1.285 1 98.25 55 GLN B O 1
ATOM 1129 N N . GLU B 1 56 ? 6.207 16.594 -0.158 1 98.06 56 GLU B N 1
ATOM 1130 C CA . GLU B 1 56 ? 7.254 16.328 -1.139 1 98.06 56 GLU B CA 1
ATOM 1131 C C . GLU B 1 56 ? 7.559 14.844 -1.242 1 98.06 56 GLU B C 1
ATOM 1133 O O . GLU B 1 56 ? 7.684 14.305 -2.344 1 98.06 56 GLU B O 1
ATOM 1138 N N . GLU B 1 57 ? 7.699 14.203 -0.132 1 98.44 57 GLU B N 1
ATOM 1139 C CA . GLU B 1 57 ? 7.98 12.773 -0.127 1 98.44 57 GLU B CA 1
ATOM 1140 C C . GLU B 1 57 ? 6.824 11.977 -0.727 1 98.44 57 GLU B C 1
ATOM 1142 O O . GLU B 1 57 ? 7.043 11.023 -1.471 1 98.44 57 GLU B O 1
ATOM 1147 N N . TRP B 1 58 ? 5.648 12.477 -0.345 1 98.75 58 TRP B N 1
ATOM 1148 C CA . TRP B 1 58 ? 4.473 11.789 -0.867 1 98.75 58 TRP B CA 1
ATOM 1149 C C . TRP B 1 58 ? 4.391 11.922 -2.383 1 98.75 58 TRP B C 1
ATOM 1151 O O . TRP B 1 58 ? 4.336 10.914 -3.098 1 98.75 58 TRP B O 1
ATOM 1161 N N . ASP B 1 59 ? 4.449 13.094 -2.91 1 97.19 59 ASP B N 1
ATOM 1162 C CA . ASP B 1 59 ? 4.273 13.383 -4.332 1 97.19 59 ASP B CA 1
ATOM 1163 C C . ASP B 1 59 ? 5.473 12.898 -5.145 1 97.19 59 ASP B C 1
ATOM 1165 O O . ASP B 1 59 ? 5.32 12.469 -6.285 1 97.19 59 ASP B O 1
ATOM 1169 N N . GLY B 1 60 ? 6.555 12.93 -4.508 1 97.38 60 GLY B N 1
ATOM 1170 C CA . GLY B 1 60 ? 7.77 12.664 -5.262 1 97.38 60 GLY B CA 1
ATOM 1171 C C . GLY B 1 60 ? 8.172 11.203 -5.242 1 97.38 60 GLY B C 1
ATOM 1172 O O . GLY B 1 60 ? 8.953 10.758 -6.086 1 97.38 60 GLY B O 1
ATOM 1173 N N . THR B 1 61 ? 7.633 10.492 -4.238 1 98.19 61 THR B N 1
ATOM 1174 C CA . THR B 1 61 ? 8.195 9.156 -4.086 1 98.19 61 THR B CA 1
ATOM 1175 C C . THR B 1 61 ? 7.109 8.148 -3.754 1 98.19 61 THR B C 1
ATOM 1177 O O . THR B 1 61 ? 6.875 7.203 -4.516 1 98.19 61 THR B O 1
ATOM 1180 N N . HIS B 1 62 ? 6.395 8.336 -2.641 1 98.75 62 HIS B N 1
ATOM 1181 C CA . HIS B 1 62 ? 5.598 7.262 -2.062 1 98.75 62 HIS B CA 1
ATOM 1182 C C . HIS B 1 62 ? 4.387 6.945 -2.932 1 98.75 62 HIS B C 1
ATOM 1184 O O . HIS B 1 62 ? 4.09 5.777 -3.191 1 98.75 62 HIS B O 1
ATOM 1190 N N . ALA B 1 63 ? 3.682 7.98 -3.449 1 98.88 63 ALA B N 1
ATOM 1191 C CA . ALA B 1 63 ? 2.506 7.75 -4.285 1 98.88 63 ALA B CA 1
ATOM 1192 C C . ALA B 1 63 ? 2.875 6.973 -5.547 1 98.88 63 ALA B C 1
ATOM 1194 O O . ALA B 1 63 ? 2.191 6.016 -5.918 1 98.88 63 ALA B O 1
ATOM 1195 N N . ALA B 1 64 ? 3.982 7.363 -6.145 1 98.69 64 ALA B N 1
ATOM 1196 C CA . ALA B 1 64 ? 4.422 6.703 -7.371 1 98.69 64 ALA B CA 1
ATOM 1197 C C . ALA B 1 64 ? 4.828 5.258 -7.098 1 98.69 64 ALA B C 1
ATOM 1199 O O . ALA B 1 64 ? 4.516 4.359 -7.883 1 98.69 64 ALA B O 1
ATOM 1200 N N . LYS B 1 65 ? 5.523 5.047 -6.059 1 98.81 65 LYS B N 1
ATOM 1201 C CA . LYS B 1 65 ? 5.988 3.705 -5.73 1 98.81 65 LYS B CA 1
ATOM 1202 C C . LYS B 1 65 ? 4.816 2.779 -5.41 1 98.81 65 LYS B C 1
A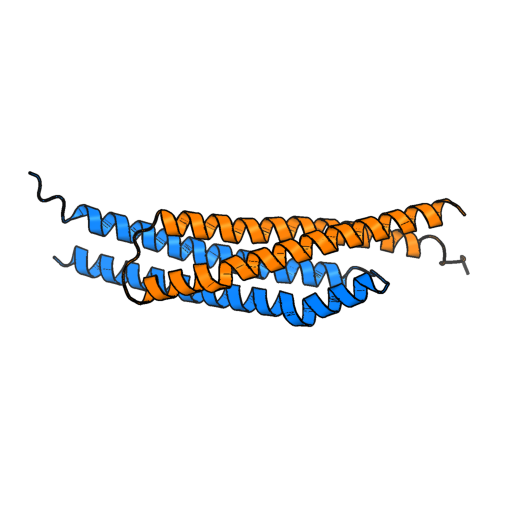TOM 1204 O O . LYS B 1 65 ? 4.805 1.619 -5.824 1 98.81 65 LYS B O 1
ATOM 1209 N N . LEU B 1 66 ? 3.861 3.27 -4.707 1 98.94 66 LEU B N 1
ATOM 1210 C CA . LEU B 1 66 ? 2.66 2.494 -4.418 1 98.94 66 LEU B CA 1
ATOM 1211 C C . LEU B 1 66 ? 1.926 2.129 -5.703 1 98.94 66 LEU B C 1
ATOM 1213 O O . LEU B 1 66 ? 1.502 0.985 -5.875 1 98.94 66 LEU B O 1
ATOM 1217 N N . ASN B 1 67 ? 1.834 3.061 -6.602 1 98.94 67 ASN B N 1
ATOM 1218 C CA . ASN B 1 67 ? 1.167 2.779 -7.871 1 98.94 67 ASN B CA 1
ATOM 1219 C C . ASN B 1 67 ? 1.943 1.761 -8.695 1 98.94 67 ASN B C 1
ATOM 1221 O O . ASN B 1 67 ? 1.348 0.921 -9.375 1 98.94 67 ASN B O 1
ATOM 1225 N N . GLU B 1 68 ? 3.223 1.83 -8.656 1 98.88 68 GLU B N 1
ATOM 1226 C CA . GLU B 1 68 ? 4.066 0.857 -9.352 1 98.88 68 GLU B CA 1
ATOM 1227 C C . GLU B 1 68 ? 3.846 -0.55 -8.805 1 98.88 68 GLU B C 1
ATOM 1229 O O . GLU B 1 68 ? 3.717 -1.507 -9.57 1 98.88 68 GLU B O 1
ATOM 1234 N N . ILE B 1 69 ? 3.82 -0.65 -7.531 1 98.94 69 ILE B N 1
ATOM 1235 C CA . ILE B 1 69 ? 3.627 -1.954 -6.906 1 98.94 69 ILE B CA 1
ATOM 1236 C C . ILE B 1 69 ? 2.229 -2.477 -7.227 1 98.94 69 ILE B C 1
ATOM 1238 O O . ILE B 1 69 ? 2.059 -3.656 -7.547 1 98.94 69 ILE B O 1
ATOM 1242 N N . ALA B 1 70 ? 1.218 -1.582 -7.176 1 98.94 70 ALA B N 1
ATOM 1243 C CA . ALA B 1 70 ? -0.14 -1.986 -7.531 1 98.94 70 ALA B CA 1
ATOM 1244 C C . ALA B 1 70 ? -0.193 -2.543 -8.953 1 98.94 70 ALA B C 1
ATOM 1246 O O . ALA B 1 70 ? -0.832 -3.568 -9.203 1 98.94 70 ALA B O 1
ATOM 1247 N N . ALA B 1 71 ? 0.483 -1.898 -9.844 1 98.94 71 ALA B N 1
ATOM 1248 C CA . ALA B 1 71 ? 0.502 -2.346 -11.234 1 98.94 71 ALA B CA 1
ATOM 1249 C C . ALA B 1 71 ? 1.162 -3.715 -11.359 1 98.94 71 ALA B C 1
ATOM 1251 O O . ALA B 1 71 ? 0.694 -4.57 -12.117 1 98.94 71 ALA B O 1
ATOM 1252 N N . ALA B 1 72 ? 2.252 -3.914 -10.648 1 98.88 72 ALA B N 1
ATOM 1253 C CA . ALA B 1 72 ? 2.936 -5.203 -10.672 1 98.88 72 ALA B CA 1
ATOM 1254 C C . ALA B 1 72 ? 2.043 -6.309 -10.109 1 98.88 72 ALA B C 1
ATOM 1256 O O . ALA B 1 72 ? 1.965 -7.402 -10.68 1 98.88 72 ALA B O 1
ATOM 1257 N N . LEU B 1 73 ? 1.367 -6.02 -9.008 1 98.94 73 LEU B N 1
ATOM 1258 C CA . LEU B 1 73 ? 0.468 -7 -8.406 1 98.94 73 LEU B CA 1
ATOM 1259 C C . LEU B 1 73 ? -0.642 -7.387 -9.375 1 98.94 73 LEU B C 1
ATOM 1261 O O . LEU B 1 73 ? -1.009 -8.562 -9.477 1 98.94 73 LEU B O 1
ATOM 1265 N N . GLU B 1 74 ? -1.187 -6.391 -10.078 1 98.94 74 GLU B N 1
ATOM 1266 C CA . GLU B 1 74 ? -2.227 -6.668 -11.07 1 98.94 74 GLU B CA 1
ATOM 1267 C C . GLU B 1 74 ? -1.698 -7.559 -12.188 1 98.94 74 GLU B C 1
ATOM 1269 O O . GLU B 1 74 ? -2.373 -8.5 -12.609 1 98.94 74 GLU B O 1
ATOM 1274 N N . THR B 1 75 ? -0.53 -7.242 -12.625 1 98.88 75 THR B N 1
ATOM 1275 C CA . THR B 1 75 ? 0.086 -8.008 -13.703 1 98.88 75 THR B CA 1
ATOM 1276 C C . THR B 1 75 ? 0.312 -9.461 -13.266 1 98.88 75 THR B C 1
ATOM 1278 O O . THR B 1 75 ? -0.032 -10.391 -14 1 98.88 75 THR B O 1
ATOM 1281 N N . TYR B 1 76 ? 0.819 -9.602 -12.062 1 98.81 76 TYR B N 1
ATOM 1282 C CA . TYR B 1 76 ? 1.07 -10.953 -11.586 1 98.81 76 TYR B CA 1
ATOM 1283 C C . TYR B 1 76 ? -0.238 -11.688 -11.297 1 98.81 76 TYR B C 1
ATOM 1285 O O . TYR B 1 76 ? -0.338 -12.898 -11.5 1 98.81 76 TYR B O 1
ATOM 1293 N N . GLY B 1 77 ? -1.214 -10.977 -10.797 1 98.81 77 GLY B N 1
ATOM 1294 C CA . GLY B 1 77 ? -2.525 -11.594 -10.648 1 98.81 77 GLY B CA 1
ATOM 1295 C C . GLY B 1 77 ? -3.072 -12.156 -11.945 1 98.81 77 GLY B C 1
ATOM 1296 O O . GLY B 1 77 ? -3.59 -13.273 -11.977 1 98.81 77 GLY B O 1
ATOM 1297 N N . THR B 1 78 ? -2.91 -11.398 -13 1 98.75 78 THR B N 1
ATOM 1298 C CA . THR B 1 78 ? -3.354 -11.836 -14.312 1 98.75 78 THR B CA 1
ATOM 1299 C C . THR B 1 78 ? -2.541 -13.039 -14.781 1 98.75 78 THR B C 1
ATOM 1301 O O . THR B 1 78 ? -3.1 -14.008 -15.305 1 98.75 78 THR B O 1
ATOM 1304 N N . THR B 1 79 ? -1.235 -12.961 -14.602 1 98.56 79 THR B N 1
ATOM 1305 C CA . THR B 1 79 ? -0.337 -14.047 -14.992 1 98.56 79 THR B CA 1
ATOM 1306 C C . THR B 1 79 ? -0.693 -15.336 -14.258 1 98.56 79 THR B C 1
ATOM 1308 O O . THR B 1 79 ? -0.786 -16.406 -14.875 1 98.56 79 THR B O 1
ATOM 1311 N N . ALA B 1 80 ? -0.904 -15.25 -12.961 1 98.06 80 ALA B N 1
ATOM 1312 C CA . ALA B 1 80 ? -1.253 -16.422 -12.156 1 98.06 80 ALA B CA 1
ATOM 1313 C C . ALA B 1 80 ? -2.588 -17.016 -12.594 1 98.06 80 ALA B C 1
ATOM 1315 O O . ALA B 1 80 ? -2.73 -18.234 -12.688 1 98.06 80 ALA B O 1
ATOM 1316 N N . ASP B 1 81 ? -3.531 -16.172 -12.867 1 97.44 81 ASP B N 1
ATOM 1317 C CA . ASP B 1 81 ? -4.844 -16.625 -13.32 1 97.44 81 ASP B CA 1
ATOM 1318 C C . ASP B 1 81 ? -4.742 -17.344 -14.656 1 97.44 81 ASP B C 1
ATOM 1320 O O . ASP B 1 81 ? -5.363 -18.406 -14.844 1 97.44 81 ASP B O 1
ATOM 1324 N N . ASN B 1 82 ? -3.969 -16.797 -15.57 1 96.75 82 ASN B N 1
ATOM 1325 C CA . ASN B 1 82 ? -3.738 -17.422 -16.859 1 96.75 82 ASN B CA 1
ATOM 1326 C C . ASN B 1 82 ? -3.059 -18.781 -16.719 1 96.75 82 ASN B C 1
ATOM 1328 O O . ASN B 1 82 ? -3.418 -19.75 -17.391 1 96.75 82 ASN B O 1
ATOM 1332 N N . ASN B 1 83 ? -2.094 -18.828 -15.852 1 95.25 83 ASN B N 1
ATOM 1333 C CA . ASN B 1 83 ? -1.412 -20.078 -15.586 1 95.25 83 ASN B CA 1
ATOM 1334 C C . ASN B 1 83 ? -2.375 -21.141 -15.047 1 95.25 83 ASN B C 1
ATOM 1336 O O . ASN B 1 83 ? -2.346 -22.297 -15.484 1 95.25 83 ASN B O 1
ATOM 1340 N N . ALA B 1 84 ? -3.217 -20.781 -14.141 1 93.81 84 ALA B N 1
ATOM 1341 C CA . ALA B 1 84 ? -4.191 -21.703 -13.562 1 93.81 84 ALA B CA 1
ATOM 1342 C C . ALA B 1 84 ? -5.16 -22.219 -14.625 1 93.81 84 ALA B C 1
ATOM 1344 O O . ALA B 1 84 ? -5.492 -23.406 -14.656 1 93.81 84 ALA B O 1
ATOM 1345 N N . ASN B 1 85 ? -5.602 -21.359 -15.508 1 92 85 ASN B N 1
ATOM 1346 C CA . ASN B 1 85 ? -6.531 -21.719 -16.578 1 92 85 ASN B CA 1
ATOM 1347 C C . ASN B 1 85 ? -5.918 -22.734 -17.531 1 92 85 ASN B C 1
ATOM 1349 O O . ASN B 1 85 ? -6.594 -23.656 -17.984 1 92 85 ASN B O 1
ATOM 1353 N N . MET B 1 86 ? -4.699 -22.547 -17.812 1 89.75 86 MET B N 1
ATOM 1354 C CA . MET B 1 86 ? -4 -23.438 -18.734 1 89.75 86 MET B CA 1
ATOM 1355 C C . MET B 1 86 ? -3.832 -24.828 -18.125 1 89.75 86 MET B C 1
ATOM 1357 O O . MET B 1 86 ? -3.982 -25.844 -18.812 1 89.75 86 MET B O 1
ATOM 1361 N N . GLN B 1 87 ? -3.564 -24.938 -16.859 1 84.06 87 GLN B N 1
ATOM 1362 C CA . GLN B 1 87 ? -3.375 -26.219 -16.172 1 84.06 87 GLN B CA 1
ATOM 1363 C C . GLN B 1 87 ? -4.703 -26.953 -16 1 84.06 87 GLN B C 1
ATOM 1365 O O . GLN B 1 87 ? -4.75 -28.172 -16.047 1 84.06 87 GLN B O 1
ATOM 1370 N N . ASP B 1 88 ? -5.688 -26.172 -15.734 1 76.88 88 ASP B N 1
ATOM 1371 C CA . ASP B 1 88 ? -7.004 -26.781 -15.602 1 76.88 88 ASP B CA 1
ATOM 1372 C C . ASP B 1 88 ? -7.453 -27.422 -16.906 1 76.88 88 ASP B C 1
ATOM 1374 O O . ASP B 1 88 ? -8.031 -28.5 -16.922 1 76.88 88 ASP B O 1
ATOM 1378 N N . GLU B 1 89 ? -7.215 -26.875 -18.031 1 72.25 89 GLU B N 1
ATOM 1379 C CA . GLU B 1 89 ? -7.594 -27.391 -19.344 1 72.25 89 GLU B CA 1
ATOM 1380 C C . GLU B 1 89 ? -6.758 -28.609 -19.703 1 72.25 89 GLU B C 1
ATOM 1382 O O . GLU B 1 89 ? -7.266 -29.562 -20.312 1 72.25 89 GLU B O 1
ATOM 1387 N N . THR B 1 90 ? -5.5 -28.578 -19.438 1 67.88 90 THR B N 1
ATOM 1388 C CA . THR B 1 90 ? -4.629 -29.703 -19.75 1 67.88 90 THR B CA 1
ATOM 1389 C C . THR B 1 90 ? -4.977 -30.922 -18.906 1 67.88 90 THR B C 1
ATOM 1391 O O . THR B 1 90 ? -4.895 -32.062 -19.375 1 67.88 90 THR B O 1
ATOM 1394 N N . SER B 1 91 ? -5.297 -30.672 -17.641 1 61.38 91 SER B N 1
ATOM 1395 C CA . SER B 1 91 ? -5.668 -31.812 -16.812 1 61.38 91 SER B CA 1
ATOM 1396 C C . SER B 1 91 ? -6.996 -32.406 -17.25 1 61.38 91 SER B C 1
ATOM 1398 O O . SER B 1 91 ? -7.203 -33.625 -17.141 1 61.38 91 SER B O 1
ATOM 1400 N N . SER B 1 92 ? -7.973 -31.578 -17.562 1 54.62 92 SER B N 1
ATOM 1401 C CA . SER B 1 92 ? -9.266 -32.125 -17.969 1 54.62 92 SER B CA 1
ATOM 1402 C C . SER B 1 92 ? -9.172 -32.812 -19.312 1 54.62 92 SER B C 1
ATOM 1404 O O . SER B 1 92 ? -10.078 -33.562 -19.703 1 54.62 92 SER B O 1
ATOM 1406 N N . ALA B 1 93 ? -8.172 -32.531 -20.172 1 50.97 93 ALA B N 1
ATOM 1407 C CA . ALA B 1 93 ? -8.094 -33.188 -21.469 1 50.97 93 ALA B CA 1
ATOM 1408 C C . ALA B 1 93 ? -7.645 -34.656 -21.328 1 50.97 93 ALA B C 1
ATOM 1410 O O . ALA B 1 93 ? -7.82 -35.469 -22.234 1 50.97 93 ALA B O 1
ATOM 1411 N N . TYR B 1 94 ? -6.969 -35.094 -20.297 1 42.03 94 TYR B N 1
ATOM 1412 C CA . TYR B 1 94 ? -6.625 -36.531 -20.297 1 42.03 94 TYR B CA 1
ATOM 1413 C C . TYR B 1 94 ? -7.707 -37.344 -19.594 1 42.03 94 TYR B C 1
ATOM 1415 O O . TYR B 1 94 ? -8.359 -36.844 -18.672 1 42.03 94 TYR B O 1
#

Organism: NCBI:txid88382

Sequence (188 aa):
MVAEGGNVFGLDVEAVRSLANTLRTQAEGVRQVVTTITSQMSQTQWNGQDAVQFQEEWDGTHAAKLNEIAAALETYGTTADNNANMQDETSSAYMVAEGGNVFGLDVEAVRSLANTLRTQAEGVRQVVTTITSQMSQTQWNGQDAVQFQEEWDGTHAAKLNEIAAALETYGTTADNNANMQDETSSAY